Protein AF-0000000070670894 (afdb_homodimer)

Structure (mmCIF, N/CA/C/O backbone):
data_AF-0000000070670894-model_v1
#
loop_
_entity.id
_entity.type
_entity.pdbx_description
1 polymer 'Uncharacterized protein'
#
loop_
_atom_site.group_PDB
_atom_site.id
_atom_site.type_symbol
_atom_site.label_atom_id
_atom_site.label_alt_id
_atom_site.label_comp_id
_atom_site.label_asym_id
_atom_site.label_entity_id
_atom_site.label_seq_id
_atom_site.pdbx_PDB_ins_code
_atom_site.Cartn_x
_atom_site.Cartn_y
_atom_site.Cartn_z
_atom_site.occupancy
_atom_site.B_iso_or_equiv
_atom_site.auth_seq_id
_atom_site.auth_comp_id
_atom_site.auth_asym_id
_atom_site.auth_atom_id
_atom_site.pdbx_PDB_model_num
ATOM 1 N N . MET A 1 1 ? 0.447 76.5 42.5 1 31.28 1 MET A N 1
ATOM 2 C CA . MET A 1 1 ? 1.292 75.375 42.719 1 31.28 1 MET A CA 1
ATOM 3 C C . MET A 1 1 ? 0.595 74.062 42.25 1 31.28 1 MET A C 1
ATOM 5 O O . MET A 1 1 ? 1.218 73 42.156 1 31.28 1 MET A O 1
ATOM 9 N N . ASN A 1 2 ? -0.731 74.125 42.281 1 39.12 2 ASN A N 1
ATOM 10 C CA . ASN A 1 2 ? -1.489 72.938 42.219 1 39.12 2 ASN A CA 1
ATOM 11 C C . ASN A 1 2 ? -1.708 72.438 40.781 1 39.12 2 ASN A C 1
ATOM 13 O O . ASN A 1 2 ? -2.482 71.562 40.5 1 39.12 2 ASN A O 1
ATOM 17 N N . SER A 1 3 ? -1.542 73.375 39.844 1 48.88 3 SER A N 1
ATOM 18 C CA . SER A 1 3 ? -1.98 73.062 38.469 1 48.88 3 SER A CA 1
ATOM 19 C C . SER A 1 3 ? -1.042 72.062 37.812 1 48.88 3 SER A C 1
ATOM 21 O O . SER A 1 3 ? -1.316 71.562 36.719 1 48.88 3 SER A O 1
ATOM 23 N N . GLN A 1 4 ? 0.179 72 38.312 1 47.62 4 GLN A N 1
ATOM 24 C CA . GLN A 1 4 ? 1.148 71.188 37.625 1 47.62 4 GLN A CA 1
ATOM 25 C C . GLN A 1 4 ? 0.859 69.688 37.875 1 47.62 4 GLN A C 1
ATOM 27 O O . GLN A 1 4 ? 1.334 68.812 37.125 1 47.62 4 GLN A O 1
ATOM 32 N N . SER A 1 5 ? 0.042 69.5 38.906 1 52.66 5 SER A N 1
ATOM 33 C CA . SER A 1 5 ? -0.13 68.062 39.344 1 52.66 5 SER A CA 1
ATOM 34 C C . SER A 1 5 ? -1.07 67.375 38.375 1 52.66 5 SER A C 1
ATOM 36 O O . SER A 1 5 ? -0.946 66.125 38.219 1 52.66 5 SER A O 1
ATOM 38 N N . THR A 1 6 ? -1.885 68.062 37.656 1 55.56 6 THR A N 1
ATOM 39 C CA . THR A 1 6 ? -2.898 67.375 36.875 1 55.56 6 THR A CA 1
ATOM 40 C C . THR A 1 6 ? -2.324 66.938 35.531 1 55.56 6 THR A C 1
ATOM 42 O O . THR A 1 6 ? -2.734 65.938 35 1 55.56 6 THR A O 1
ATOM 45 N N . GLU A 1 7 ? -1.392 67.625 35.031 1 51.19 7 GLU A N 1
ATOM 46 C CA . GLU A 1 7 ? -0.846 67.312 33.719 1 51.19 7 GLU A CA 1
ATOM 47 C C . GLU A 1 7 ? 0.067 66.125 33.781 1 51.19 7 GLU A C 1
ATOM 49 O O . GLU A 1 7 ? 0.091 65.312 32.844 1 51.19 7 GLU A O 1
ATOM 54 N N . THR A 1 8 ? 0.699 66 34.938 1 52.16 8 THR A N 1
ATOM 55 C CA . THR A 1 8 ? 1.61 64.875 35.125 1 52.16 8 THR A CA 1
ATOM 56 C C . THR A 1 8 ? 0.834 63.562 35.281 1 52.16 8 THR A C 1
ATOM 58 O O . THR A 1 8 ? 1.275 62.5 34.812 1 52.16 8 THR A O 1
ATOM 61 N N . HIS A 1 9 ? -0.385 63.656 35.75 1 54.88 9 HIS A N 1
ATOM 62 C CA . HIS A 1 9 ? -1.184 62.469 35.969 1 54.88 9 HIS A CA 1
ATOM 63 C C . HIS A 1 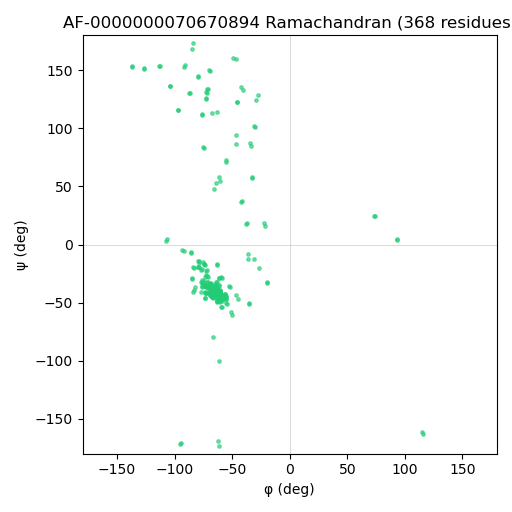9 ? -1.719 61.906 34.656 1 54.88 9 HIS A C 1
ATOM 65 O O . HIS A 1 9 ? -1.789 60.688 34.469 1 54.88 9 HIS A O 1
ATOM 71 N N . THR A 1 10 ? -2.016 62.781 33.688 1 55 10 THR A N 1
ATOM 72 C CA . THR A 1 10 ? -2.562 62.344 32.406 1 55 10 THR A CA 1
ATOM 73 C C . THR A 1 10 ? -1.491 61.656 31.578 1 55 10 THR A C 1
ATOM 75 O O . THR A 1 10 ? -1.772 60.688 30.891 1 55 10 THR A O 1
ATOM 78 N N . GLU A 1 11 ? -0.248 62.156 31.688 1 54.56 11 GLU A N 1
ATOM 79 C CA . GLU A 1 11 ? 0.856 61.594 30.922 1 54.56 11 GLU A CA 1
ATOM 80 C C . GLU A 1 11 ? 1.229 60.219 31.438 1 54.56 11 GLU A C 1
ATOM 82 O O . GLU A 1 11 ? 1.529 59.312 30.641 1 54.56 11 GLU A O 1
ATOM 87 N N . VAL A 1 12 ? 1.104 60.094 32.781 1 57.03 12 VAL A N 1
ATOM 88 C CA . VAL A 1 12 ? 1.402 58.812 33.406 1 57.03 12 VAL A CA 1
ATOM 89 C C . VAL A 1 12 ? 0.323 57.781 33.031 1 57.03 12 VAL A C 1
ATOM 91 O O . VAL A 1 12 ? 0.623 56.625 32.781 1 57.03 12 VAL A O 1
ATOM 94 N N . GLY A 1 13 ? -0.916 58.25 32.906 1 53.28 13 GLY A N 1
ATOM 95 C CA . GLY A 1 13 ? -2.01 57.375 32.5 1 53.28 13 GLY A CA 1
ATOM 96 C C . GLY A 1 13 ? -1.892 56.906 31.062 1 53.28 13 GLY A C 1
ATOM 97 O O . GLY A 1 13 ? -2.131 55.719 30.766 1 53.28 13 GLY A O 1
ATOM 98 N N . GLU A 1 14 ? -1.567 57.781 30.188 1 56.94 14 GLU A N 1
ATOM 99 C CA . GLU A 1 14 ? -1.415 57.469 28.766 1 56.94 14 GLU A CA 1
ATOM 100 C C . GLU A 1 14 ? -0.236 56.531 28.516 1 56.94 14 GLU A C 1
ATOM 102 O O . GLU A 1 14 ? -0.318 55.625 27.688 1 56.94 14 GLU A O 1
ATOM 107 N N . PHE A 1 15 ? 0.91 56.906 29.297 1 51.5 15 PHE A N 1
ATOM 108 C CA . PHE A 1 15 ? 2.094 56.062 29.234 1 51.5 15 PHE A CA 1
ATOM 109 C C . PHE A 1 15 ? 1.783 54.656 29.734 1 51.5 15 PHE A C 1
ATOM 111 O O . PHE A 1 15 ? 2.225 53.688 29.156 1 51.5 15 PHE A O 1
ATOM 118 N N . THR A 1 16 ? 1.041 54.5 30.812 1 57.66 16 THR A N 1
ATOM 119 C CA . THR A 1 16 ? 0.665 53.188 31.375 1 57.66 16 THR A CA 1
ATOM 120 C C . THR A 1 16 ? -0.226 52.438 30.406 1 57.66 16 THR A C 1
ATOM 122 O O . THR A 1 16 ? -0.085 51.219 30.25 1 57.66 16 THR A O 1
ATOM 125 N N . SER A 1 17 ? -1.065 53.125 29.656 1 59.53 17 SER A N 1
ATOM 126 C CA . SER A 1 17 ? -1.941 52.531 28.672 1 59.53 17 SER A CA 1
ATOM 127 C C . SER A 1 17 ? -1.149 52.031 27.453 1 59.53 17 SER A C 1
ATOM 129 O O . SER A 1 17 ? -1.443 50.969 26.906 1 59.53 17 SER A O 1
ATOM 131 N N . CYS A 1 18 ? -0.048 52.875 27.094 1 56.16 18 CYS A N 1
ATOM 132 C CA . CYS A 1 18 ? 0.789 52.5 25.953 1 56.16 18 CYS A CA 1
ATOM 133 C C . CYS A 1 18 ? 1.607 51.25 26.266 1 56.16 18 CYS A C 1
ATOM 135 O O . CYS A 1 18 ? 1.757 50.375 25.422 1 56.16 18 CYS A O 1
ATOM 137 N N . ILE A 1 19 ? 2.117 51.062 27.516 1 57.31 19 ILE A N 1
ATOM 138 C CA . ILE A 1 19 ? 2.893 49.906 27.953 1 57.31 19 ILE A CA 1
ATOM 139 C C . ILE A 1 19 ? 2 48.688 27.984 1 57.31 19 ILE A C 1
ATOM 141 O O . ILE A 1 19 ? 2.416 47.594 27.562 1 57.31 19 ILE A O 1
ATOM 145 N N . HIS A 1 20 ? 0.747 48.875 28.406 1 60.56 20 HIS A N 1
ATOM 146 C CA . HIS A 1 20 ? -0.198 47.781 28.5 1 60.56 20 HIS A CA 1
ATOM 147 C C . HIS A 1 20 ? -0.59 47.281 27.109 1 60.56 20 HIS A C 1
ATOM 149 O O . HIS A 1 20 ? -0.734 46.062 26.906 1 60.56 20 HIS A O 1
ATOM 155 N N . GLU A 1 21 ? -0.655 48.25 26.109 1 59.66 21 GLU A N 1
ATOM 156 C CA . GLU A 1 21 ? -1.01 47.875 24.75 1 59.66 21 GLU A CA 1
ATOM 157 C C . GLU A 1 21 ? 0.133 47.125 24.062 1 59.66 21 GLU A C 1
ATOM 159 O O . GLU A 1 21 ? -0.097 46.156 23.344 1 59.66 21 GLU A O 1
ATOM 164 N N . SER A 1 22 ? 1.379 47.688 24.328 1 60.62 22 SER A N 1
ATOM 165 C CA . SER A 1 22 ? 2.555 47.031 23.781 1 60.62 22 SER A CA 1
ATOM 166 C C . SER A 1 22 ? 2.693 45.625 24.328 1 60.62 22 SER A C 1
ATOM 168 O O . SER A 1 22 ? 3.004 44.688 23.578 1 60.62 22 SER A O 1
ATOM 170 N N . ASP A 1 23 ? 2.398 45.5 25.625 1 61.56 23 ASP A N 1
ATOM 171 C CA . ASP A 1 23 ? 2.51 44.188 26.266 1 61.56 23 ASP A CA 1
ATOM 172 C C . ASP A 1 23 ? 1.483 43.188 25.703 1 61.56 23 ASP A C 1
ATOM 174 O O . ASP A 1 23 ? 1.79 42.031 25.5 1 61.56 23 ASP A O 1
ATOM 178 N N . LYS A 1 24 ? 0.3 43.688 25.406 1 63.19 24 LYS A N 1
ATOM 179 C CA . LYS A 1 24 ? -0.757 42.875 24.828 1 63.19 24 LYS A CA 1
ATOM 180 C C . LYS A 1 24 ? -0.398 42.438 23.406 1 63.19 24 LYS A C 1
ATOM 182 O O . LYS A 1 24 ? -0.618 41.281 23.031 1 63.19 24 LYS A O 1
ATOM 187 N N . ASP A 1 25 ? 0.28 43.375 22.656 1 64.06 25 ASP A N 1
ATOM 188 C CA . ASP A 1 25 ? 0.687 43.094 21.281 1 64.06 25 ASP A CA 1
ATOM 189 C C . ASP A 1 25 ? 1.799 42.062 21.234 1 64.06 25 ASP A C 1
ATOM 191 O O . ASP A 1 25 ? 1.784 41.156 20.391 1 64.06 25 ASP A O 1
ATOM 195 N N . THR A 1 26 ? 2.709 42.312 22.203 1 62.66 26 THR A N 1
ATOM 196 C CA . THR A 1 26 ? 3.814 41.344 22.266 1 62.66 26 THR A CA 1
ATOM 197 C C . THR A 1 26 ? 3.311 39.969 22.656 1 62.66 26 THR A C 1
ATOM 199 O O . THR A 1 26 ? 3.789 38.969 22.125 1 62.66 26 THR A O 1
ATOM 202 N N . LYS A 1 27 ? 2.379 39.906 23.516 1 65.94 27 LYS A N 1
ATOM 203 C CA . LYS A 1 27 ? 1.825 38.625 23.953 1 65.94 27 LYS A CA 1
ATOM 204 C C . LYS A 1 27 ? 1.1 37.938 22.812 1 65.94 27 LYS A C 1
ATOM 206 O O . LYS A 1 27 ? 1.257 36.719 22.625 1 65.94 27 LYS A O 1
ATOM 211 N N . LYS A 1 28 ? 0.461 38.688 22.047 1 64.44 28 LYS A N 1
ATOM 212 C CA . LYS A 1 28 ? -0.292 38.125 20.922 1 64.44 28 LYS A CA 1
ATOM 213 C C . LYS A 1 28 ? 0.644 37.625 19.828 1 64.44 28 LYS A C 1
ATOM 215 O O . LYS A 1 28 ? 0.412 36.531 19.25 1 64.44 28 LYS A O 1
ATOM 220 N N . GLU A 1 29 ? 1.739 38.406 19.656 1 64.25 29 GLU A N 1
ATOM 221 C CA . GLU A 1 29 ? 2.729 38 18.656 1 64.25 29 GLU A CA 1
ATOM 222 C C . GLU A 1 29 ? 3.436 36.719 19.078 1 64.25 29 GLU A C 1
ATOM 224 O O . GLU A 1 29 ? 3.703 35.844 18.25 1 64.25 29 GLU A O 1
ATOM 229 N N . SER A 1 30 ? 3.703 36.656 20.359 1 64.19 30 SER A N 1
ATOM 230 C CA . SER A 1 30 ? 4.336 35.438 20.891 1 64.19 30 SER A CA 1
ATOM 231 C C . SER A 1 30 ? 3.426 34.219 20.734 1 64.19 30 SER A C 1
ATOM 233 O O . SER A 1 30 ? 3.889 33.125 20.422 1 64.19 30 SER A O 1
ATOM 235 N N . GLU A 1 31 ? 2.154 34.406 20.922 1 65.88 31 GLU A N 1
ATOM 236 C CA . GLU A 1 31 ? 1.184 33.312 20.781 1 65.88 31 GLU A CA 1
ATOM 237 C C . GLU A 1 31 ? 1.107 32.844 19.328 1 65.88 31 GLU A C 1
ATOM 239 O O . GLU A 1 31 ? 1.024 31.656 19.062 1 65.88 31 GLU A O 1
ATOM 244 N N . LEU A 1 32 ? 1.171 33.844 18.438 1 66.25 32 LEU A N 1
ATOM 245 C CA . LEU A 1 32 ? 1.16 33.531 17.016 1 66.25 32 LEU A CA 1
ATOM 246 C C . LEU A 1 32 ? 2.383 32.719 16.625 1 66.25 32 LEU A C 1
ATOM 248 O O . LEU A 1 32 ? 2.264 31.703 15.93 1 66.25 32 LEU A O 1
ATOM 252 N N . LEU A 1 33 ? 3.498 33.125 17.031 1 67.38 33 LEU A N 1
ATOM 253 C CA . LEU A 1 33 ? 4.742 32.406 16.734 1 67.38 33 LEU A CA 1
ATOM 254 C C . LEU A 1 33 ? 4.727 31.016 17.312 1 67.38 33 LEU A C 1
ATOM 256 O O . LEU A 1 33 ? 5.203 30.062 16.672 1 67.38 33 LEU A O 1
ATOM 260 N N . TRP A 1 34 ? 4.105 30.953 18.469 1 67.88 34 TRP A N 1
ATOM 261 C CA . TRP A 1 34 ? 4.039 29.641 19.109 1 67.88 34 TRP A CA 1
ATOM 262 C C . TRP A 1 34 ? 3.125 28.703 18.328 1 67.88 34 TRP A C 1
ATOM 264 O O . TRP A 1 34 ? 3.451 27.516 18.141 1 67.88 34 TRP A O 1
ATOM 274 N N . ARG A 1 35 ? 2.037 29.156 17.859 1 68.81 35 ARG A N 1
ATOM 275 C CA . ARG A 1 35 ? 1.126 28.344 17.062 1 68.81 35 ARG A CA 1
ATOM 276 C C . ARG A 1 35 ? 1.778 27.906 15.758 1 68.81 35 ARG A C 1
ATOM 278 O O . ARG A 1 35 ? 1.615 26.75 15.328 1 68.81 35 ARG A O 1
ATOM 285 N N . ARG A 1 36 ? 2.488 28.797 15.258 1 70.31 36 ARG A N 1
ATOM 286 C CA . ARG A 1 36 ? 3.213 28.484 14.031 1 70.31 36 ARG A CA 1
ATOM 287 C C . ARG A 1 36 ? 4.23 27.359 14.266 1 70.31 36 ARG A C 1
ATOM 289 O O . ARG A 1 36 ? 4.352 26.453 13.445 1 70.31 36 ARG A O 1
ATOM 296 N N . VAL A 1 37 ? 4.871 27.406 15.266 1 70.12 37 VAL A N 1
ATOM 297 C CA . VAL A 1 37 ? 5.895 26.406 15.594 1 70.12 37 VAL A CA 1
ATOM 298 C C . VAL A 1 37 ? 5.246 25.047 15.773 1 70.12 37 VAL A C 1
ATOM 300 O O . VAL A 1 37 ? 5.738 24.047 15.25 1 70.12 37 VAL A O 1
ATOM 303 N N . LYS A 1 38 ? 4.094 25.094 16.359 1 73.56 38 LYS A N 1
ATOM 304 C CA . LYS A 1 38 ? 3.447 23.828 16.672 1 73.56 38 LYS A CA 1
ATOM 305 C C . LYS A 1 38 ? 2.891 23.156 15.422 1 73.56 38 LYS A C 1
ATOM 307 O O . LYS A 1 38 ? 3.061 21.953 15.227 1 73.56 38 LYS A O 1
ATOM 312 N N . THR A 1 39 ? 2.268 23.938 14.703 1 77.44 39 THR A N 1
ATOM 313 C CA . THR A 1 39 ? 1.663 23.375 13.5 1 77.44 39 THR A CA 1
ATOM 314 C C . THR A 1 39 ? 2.736 22.953 12.5 1 77.44 39 THR A C 1
ATOM 316 O O . THR A 1 39 ? 2.602 21.922 11.836 1 77.44 39 THR A O 1
ATOM 319 N N . THR A 1 40 ? 3.799 23.766 12.406 1 79.69 40 THR A N 1
ATOM 320 C CA . THR A 1 40 ? 4.926 23.375 11.562 1 79.69 40 THR A CA 1
ATOM 321 C C . THR A 1 40 ? 5.539 22.062 12.055 1 79.69 40 THR A C 1
ATOM 323 O O . THR A 1 40 ? 5.898 21.203 11.258 1 79.69 40 THR A O 1
ATOM 326 N N . THR A 1 41 ? 5.598 21.984 13.289 1 81.81 41 THR A N 1
ATOM 327 C CA . THR A 1 41 ? 6.164 20.766 13.859 1 81.81 41 THR A CA 1
ATOM 328 C C . THR A 1 41 ? 5.301 19.562 13.523 1 81.81 41 THR A C 1
ATOM 330 O O . THR A 1 41 ? 5.824 18.484 13.195 1 81.81 41 THR A O 1
ATOM 333 N N . LEU A 1 42 ? 3.936 19.719 13.594 1 86.56 42 LEU A N 1
ATOM 334 C CA . LEU A 1 42 ? 3.018 18.625 13.289 1 86.56 42 LEU A CA 1
ATOM 335 C C . LEU A 1 42 ? 3.139 18.219 11.828 1 86.56 42 LEU A C 1
ATOM 337 O O . LEU A 1 42 ? 3.246 17.016 11.523 1 86.56 42 LEU A O 1
ATOM 341 N N . LEU A 1 43 ? 3.205 19.156 10.938 1 89.5 43 LEU A N 1
ATOM 342 C CA . LEU A 1 43 ? 3.293 18.844 9.516 1 89.5 43 LEU A CA 1
ATOM 343 C C . LEU A 1 43 ? 4.68 18.328 9.156 1 89.5 43 LEU A C 1
ATOM 345 O O . LEU A 1 43 ? 4.816 17.469 8.281 1 89.5 43 LEU A O 1
ATOM 349 N N . THR A 1 44 ? 5.715 18.844 9.797 1 87.81 44 THR A N 1
ATOM 350 C CA . THR A 1 44 ? 7.062 18.297 9.625 1 87.81 44 THR A CA 1
ATOM 351 C C . THR A 1 44 ? 7.129 16.844 10.078 1 87.81 44 THR A C 1
ATOM 353 O O . THR A 1 44 ? 7.754 16.016 9.43 1 87.81 44 THR A O 1
ATOM 356 N N . TYR A 1 45 ? 6.52 16.594 11.125 1 88.31 45 TYR A N 1
ATOM 357 C CA . TYR A 1 45 ? 6.426 15.227 11.617 1 88.31 45 TYR A CA 1
ATOM 358 C C . TYR A 1 45 ? 5.746 14.328 10.594 1 88.31 45 TYR A C 1
ATOM 360 O O . TYR A 1 45 ? 6.258 13.258 10.258 1 88.31 45 TYR A O 1
ATOM 368 N N . LEU A 1 46 ? 4.586 14.703 10.164 1 93.75 46 LEU A N 1
ATOM 369 C CA . LEU A 1 46 ? 3.844 13.906 9.195 1 93.75 46 LEU A CA 1
ATOM 370 C C . LEU A 1 46 ? 4.676 13.672 7.938 1 93.75 46 LEU A C 1
ATOM 372 O O . LEU A 1 46 ? 4.691 12.562 7.395 1 93.75 46 LEU A O 1
ATOM 376 N N . GLU A 1 47 ? 5.32 14.695 7.531 1 91.31 47 GLU A N 1
ATOM 377 C CA . GLU A 1 47 ? 6.18 14.555 6.359 1 91.31 47 GLU A CA 1
ATOM 378 C C . GLU A 1 47 ? 7.285 13.539 6.605 1 91.31 47 GLU A C 1
ATOM 380 O O . GLU A 1 47 ? 7.559 12.688 5.75 1 91.31 47 GLU A O 1
ATOM 385 N N . SER A 1 48 ? 7.941 13.617 7.676 1 88.25 48 SER A N 1
ATOM 386 C CA . SER A 1 48 ? 9.008 12.68 8.023 1 88.25 48 SER A CA 1
ATOM 387 C C . SER A 1 48 ? 8.484 11.25 8.086 1 88.25 48 SER A C 1
ATOM 389 O O . SER A 1 48 ? 9.109 10.336 7.547 1 88.25 48 SER A O 1
ATOM 391 N N . LYS A 1 49 ? 7.367 11.148 8.766 1 90 49 LYS A N 1
ATOM 392 C CA . LYS A 1 49 ? 6.754 9.828 8.859 1 90 49 LYS A CA 1
ATOM 393 C C . LYS A 1 49 ? 6.434 9.273 7.473 1 90 49 LYS A C 1
ATOM 395 O O . LYS A 1 49 ? 6.676 8.102 7.195 1 90 49 LYS A O 1
ATOM 400 N N . ALA A 1 50 ? 5.902 10.094 6.676 1 92.56 50 ALA A N 1
ATOM 401 C CA . ALA A 1 50 ? 5.57 9.703 5.309 1 92.56 50 ALA A CA 1
ATOM 402 C C . ALA A 1 50 ? 6.816 9.266 4.547 1 92.56 50 ALA A C 1
ATOM 404 O O . ALA A 1 50 ? 6.82 8.227 3.893 1 92.56 50 ALA A O 1
ATOM 405 N N . ARG A 1 51 ? 7.863 9.992 4.625 1 88.19 51 ARG A N 1
ATOM 406 C CA . ARG A 1 51 ? 9.102 9.672 3.926 1 88.19 51 ARG A CA 1
ATOM 407 C C . ARG A 1 51 ? 9.656 8.32 4.375 1 88.19 51 ARG A C 1
ATOM 409 O O . ARG A 1 51 ? 10.109 7.527 3.553 1 88.19 51 ARG A O 1
ATOM 416 N N . ILE A 1 52 ? 9.609 8.023 5.625 1 89.69 52 ILE A N 1
ATOM 417 C CA . ILE A 1 52 ? 10.086 6.77 6.188 1 89.69 52 ILE A CA 1
ATOM 418 C C . ILE A 1 52 ? 9.258 5.609 5.637 1 89.69 52 ILE A C 1
ATOM 420 O O . ILE A 1 52 ? 9.797 4.535 5.359 1 89.69 52 ILE A O 1
ATOM 424 N N . MET A 1 53 ? 8.008 5.871 5.375 1 89.81 53 MET A N 1
ATOM 425 C CA . MET A 1 53 ? 7.09 4.809 4.988 1 89.81 53 MET A CA 1
ATOM 426 C C . MET A 1 53 ? 7.328 4.383 3.541 1 89.81 53 MET A C 1
ATOM 428 O O . MET A 1 53 ? 6.855 3.326 3.115 1 89.81 53 MET A O 1
ATOM 432 N N . THR A 1 54 ? 8.055 5.215 2.803 1 87 54 THR A N 1
ATOM 433 C CA . THR A 1 54 ? 8.344 4.867 1.416 1 87 54 THR A CA 1
ATOM 434 C C . THR A 1 54 ? 9.492 3.867 1.34 1 87 54 THR A C 1
ATOM 436 O O . THR A 1 54 ? 9.711 3.242 0.3 1 87 54 THR A O 1
ATOM 439 N N . VAL A 1 55 ? 10.242 3.773 2.34 1 85.94 55 VAL A N 1
ATOM 440 C CA . VAL A 1 55 ? 11.383 2.863 2.398 1 85.94 55 VAL A CA 1
ATOM 441 C C . VAL A 1 55 ? 10.984 1.581 3.125 1 85.94 55 VAL A C 1
ATOM 443 O O . VAL A 1 55 ? 10.75 1.595 4.336 1 85.94 55 VAL A O 1
ATOM 446 N N . PRO A 1 56 ? 10.977 0.459 2.494 1 84.75 56 PRO A N 1
ATOM 447 C CA . PRO A 1 56 ? 10.359 -0.76 3.021 1 84.75 56 PRO A CA 1
ATOM 448 C C . PRO A 1 56 ? 10.891 -1.142 4.402 1 84.75 56 PRO A C 1
ATOM 450 O O . PRO A 1 56 ? 10.109 -1.337 5.336 1 84.75 56 PRO A O 1
ATOM 453 N N . HIS A 1 57 ? 12.227 -1.208 4.582 1 85.94 57 HIS A N 1
ATOM 454 C CA . HIS A 1 57 ? 12.766 -1.645 5.867 1 85.94 57 HIS A CA 1
ATOM 455 C C . HIS A 1 57 ? 12.5 -0.605 6.953 1 85.94 57 HIS A C 1
ATOM 457 O O . HIS A 1 57 ? 12.258 -0.958 8.109 1 85.94 57 HIS A O 1
ATOM 463 N N . LEU A 1 58 ? 12.508 0.634 6.602 1 90.5 58 LEU A N 1
ATOM 464 C CA . LEU A 1 58 ? 12.227 1.691 7.566 1 90.5 58 LEU A CA 1
ATOM 465 C C . LEU A 1 58 ? 10.742 1.728 7.918 1 90.5 58 LEU A C 1
ATOM 467 O O . LEU A 1 58 ? 10.375 1.981 9.062 1 90.5 58 LEU A O 1
ATOM 471 N N . ALA A 1 59 ? 9.922 1.555 6.898 1 91 59 ALA A N 1
ATOM 472 C CA . ALA A 1 59 ? 8.477 1.505 7.137 1 91 59 ALA A CA 1
ATOM 473 C C . ALA A 1 59 ? 8.125 0.426 8.156 1 91 59 ALA A C 1
ATOM 475 O O . ALA A 1 59 ? 7.324 0.659 9.062 1 91 59 ALA A O 1
ATOM 476 N N . LEU A 1 60 ? 8.719 -0.793 8.047 1 92.94 60 LEU A N 1
ATOM 477 C CA . LEU A 1 60 ? 8.477 -1.885 8.984 1 92.94 60 LEU A CA 1
ATOM 478 C C . LEU A 1 60 ? 8.828 -1.47 10.406 1 92.94 60 LEU A C 1
ATOM 480 O O . LEU A 1 60 ? 8.031 -1.659 11.328 1 92.94 60 LEU A O 1
ATOM 484 N N . THR A 1 61 ? 10.008 -0.851 10.5 1 91.69 61 THR A N 1
ATOM 485 C CA . THR A 1 61 ? 10.469 -0.415 11.812 1 91.69 61 THR A CA 1
ATOM 486 C C . THR A 1 61 ? 9.539 0.654 12.383 1 91.69 61 THR A C 1
ATOM 488 O O . THR A 1 61 ? 9.141 0.582 13.555 1 91.69 61 THR A O 1
ATOM 491 N N . SER A 1 62 ? 9.195 1.544 11.602 1 89.75 62 SER A N 1
ATOM 492 C CA . SER A 1 62 ? 8.344 2.654 12.023 1 89.75 62 SER A CA 1
ATOM 493 C C . SER A 1 62 ? 6.965 2.166 12.445 1 89.75 62 SER A C 1
ATOM 495 O O . SER A 1 62 ? 6.363 2.711 13.367 1 89.75 62 SER A O 1
ATOM 497 N N . CYS A 1 63 ? 6.438 1.21 11.789 1 92.5 63 CYS A N 1
ATOM 498 C CA . CYS A 1 63 ? 5.109 0.679 12.062 1 92.5 63 CYS A CA 1
ATOM 499 C C . CYS A 1 63 ? 5.16 -0.383 13.156 1 92.5 63 CYS A C 1
ATOM 501 O O . CYS A 1 63 ? 4.125 -0.916 13.562 1 92.5 63 CYS A O 1
ATOM 503 N N . GLY A 1 64 ? 6.398 -0.796 13.609 1 93.94 64 GLY A N 1
ATOM 504 C CA . GLY A 1 64 ? 6.562 -1.823 14.625 1 93.94 64 GLY A CA 1
ATOM 505 C C . GLY A 1 64 ? 6.281 -3.223 14.109 1 93.94 64 GLY A C 1
ATOM 506 O O . GLY A 1 64 ? 5.797 -4.078 14.859 1 93.94 64 GLY A O 1
ATOM 507 N N . ILE A 1 65 ? 6.41 -3.426 12.891 1 94.06 65 ILE A N 1
ATOM 508 C CA . ILE A 1 65 ? 6.168 -4.723 12.266 1 94.06 65 ILE A CA 1
ATOM 509 C C . ILE A 1 65 ? 7.438 -5.566 12.32 1 94.06 65 ILE A C 1
ATOM 511 O O . ILE A 1 65 ? 8.516 -5.094 11.945 1 94.06 65 ILE A O 1
ATOM 515 N N . LYS A 1 66 ? 7.32 -6.746 12.766 1 92.06 66 LYS A N 1
ATOM 516 C CA . LYS A 1 66 ? 8.461 -7.652 12.867 1 92.06 66 LYS A CA 1
ATOM 517 C C . LYS A 1 66 ? 8.102 -9.055 12.391 1 92.06 66 LYS A C 1
ATOM 519 O O . LYS A 1 66 ? 6.93 -9.438 12.406 1 92.06 66 LYS A O 1
ATOM 524 N N . GLN A 1 67 ? 9.156 -9.719 11.938 1 90.12 67 GLN A N 1
ATOM 525 C CA . GLN A 1 67 ? 8.977 -11.117 11.57 1 90.12 67 GLN A CA 1
ATOM 526 C C . GLN A 1 67 ? 8.805 -11.992 12.812 1 90.12 67 GLN A C 1
ATOM 528 O O . GLN A 1 67 ? 9.5 -11.812 13.812 1 90.12 67 GLN A O 1
ATOM 533 N N . SER A 1 68 ? 7.805 -12.82 12.789 1 86.31 68 SER A N 1
ATOM 534 C CA . SER A 1 68 ? 7.531 -13.711 13.914 1 86.31 68 SER A CA 1
ATOM 535 C C . SER A 1 68 ? 8.219 -15.055 13.734 1 86.31 68 SER A C 1
ATOM 537 O O . SER A 1 68 ? 8.562 -15.438 12.617 1 86.31 68 SER A O 1
ATOM 539 N N . ASP A 1 69 ? 8.484 -15.625 14.844 1 78.31 69 ASP A N 1
ATOM 540 C CA . ASP A 1 69 ? 9.039 -16.984 14.812 1 78.31 69 ASP A CA 1
ATOM 541 C C . ASP A 1 69 ? 8.062 -17.953 14.156 1 78.31 69 ASP A C 1
ATOM 543 O O . ASP A 1 69 ? 8.477 -18.984 13.633 1 78.31 69 ASP A O 1
ATOM 547 N N . VAL A 1 70 ? 6.945 -17.5 14.367 1 74.06 70 VAL A N 1
ATOM 548 C CA . VAL A 1 70 ? 5.926 -18.266 13.672 1 74.06 70 VAL A CA 1
ATOM 549 C C . VAL A 1 70 ? 5.801 -17.781 12.227 1 74.06 70 VAL A C 1
ATOM 551 O O . VAL A 1 70 ? 6.516 -16.875 11.812 1 74.06 70 VAL A O 1
ATOM 554 N N . GLU A 1 71 ? 5.133 -18.281 11.352 1 66.69 71 GLU A N 1
ATOM 555 C CA . GLU A 1 71 ? 5.008 -17.922 9.945 1 66.69 71 GLU A CA 1
ATOM 556 C C . GLU A 1 71 ? 4.312 -16.562 9.781 1 66.69 71 GLU A C 1
ATOM 558 O O . GLU A 1 71 ? 3.236 -16.344 10.352 1 66.69 71 GLU A O 1
ATOM 563 N N . GLY A 1 72 ? 5.266 -15.586 9.234 1 82.06 72 GLY A N 1
ATOM 564 C CA . GLY A 1 72 ? 4.629 -14.352 8.812 1 82.06 72 GLY A CA 1
ATOM 565 C C . GLY A 1 72 ? 5.062 -13.148 9.633 1 82.06 72 GLY A C 1
ATOM 566 O O . GLY A 1 72 ? 6.188 -13.109 10.133 1 82.06 72 GLY A O 1
ATOM 567 N N . PHE A 1 73 ? 4.387 -12.039 9.68 1 92.06 73 PHE A N 1
ATOM 568 C CA . PHE A 1 73 ? 4.691 -10.781 10.352 1 92.06 73 PHE A CA 1
ATOM 569 C C . PHE A 1 73 ? 3.693 -10.508 11.469 1 92.06 73 PHE A C 1
ATOM 571 O O . PHE A 1 73 ? 2.566 -11.008 11.438 1 92.06 73 PHE A O 1
ATOM 578 N N . ILE A 1 74 ? 4.172 -9.742 12.445 1 93.25 74 ILE A N 1
ATOM 579 C CA . ILE A 1 74 ? 3.309 -9.227 13.5 1 93.25 74 ILE A CA 1
ATOM 580 C C . ILE A 1 74 ? 3.467 -7.707 13.594 1 93.25 74 ILE A C 1
ATOM 582 O O . ILE A 1 74 ? 4.527 -7.164 13.273 1 93.25 74 ILE A O 1
ATOM 586 N N . ASP A 1 75 ? 2.346 -7.082 14.055 1 90.12 75 ASP A N 1
ATOM 587 C CA . ASP A 1 75 ? 2.457 -5.633 14.188 1 90.12 75 ASP A CA 1
ATOM 588 C C . ASP A 1 75 ? 2.826 -5.246 15.617 1 90.12 75 ASP A C 1
ATOM 590 O O . ASP A 1 75 ? 3.182 -6.102 16.438 1 90.12 75 ASP A O 1
ATOM 594 N N . ARG A 1 76 ? 2.779 -4 15.852 1 88 76 ARG A N 1
ATOM 595 C CA . ARG A 1 76 ? 3.246 -3.434 17.109 1 88 76 ARG A CA 1
ATOM 596 C C . ARG A 1 76 ? 2.48 -4.02 18.297 1 88 76 ARG A C 1
ATOM 598 O O . ARG A 1 76 ? 3.035 -4.18 19.391 1 88 76 ARG A O 1
ATOM 605 N N . THR A 1 77 ? 1.259 -4.414 18.062 1 87 77 THR A N 1
ATOM 606 C CA . THR A 1 77 ? 0.409 -4.93 19.125 1 87 77 THR A CA 1
ATOM 607 C C . THR A 1 77 ? 0.529 -6.449 19.234 1 87 77 THR A C 1
ATOM 609 O O . THR A 1 77 ? -0.111 -7.07 20.078 1 87 77 THR A O 1
ATOM 612 N N . GLY A 1 78 ? 1.265 -7.055 18.312 1 88.81 78 GLY A N 1
ATOM 613 C CA . GLY A 1 78 ? 1.438 -8.5 18.328 1 88.81 78 GLY A CA 1
ATOM 614 C C . GLY A 1 78 ? 0.423 -9.227 17.469 1 88.81 78 GLY A C 1
ATOM 615 O O . GLY A 1 78 ? 0.352 -10.461 17.5 1 88.81 78 GLY A O 1
ATOM 616 N N . THR A 1 79 ? -0.389 -8.516 16.781 1 89.5 79 THR A N 1
ATOM 617 C CA . THR A 1 79 ? -1.38 -9.117 15.906 1 89.5 79 THR A CA 1
ATOM 618 C C . THR A 1 79 ? -0.714 -9.695 14.656 1 89.5 79 THR A C 1
ATOM 620 O O . THR A 1 79 ? 0.022 -8.992 13.961 1 89.5 79 THR A O 1
ATOM 623 N N . PRO A 1 80 ? -0.961 -10.914 14.406 1 91.75 80 PRO A N 1
ATOM 624 C CA . PRO A 1 80 ? -0.361 -11.531 13.219 1 91.75 80 PRO A CA 1
ATOM 625 C C . PRO A 1 80 ? -0.947 -11 11.914 1 91.75 80 PRO A C 1
ATOM 627 O O . PRO A 1 80 ? -2.107 -10.578 11.883 1 91.75 80 PRO A O 1
ATOM 630 N N . MET A 1 81 ? -0.153 -10.984 10.875 1 90.19 81 MET A N 1
ATOM 631 C CA . MET A 1 81 ? -0.514 -10.453 9.562 1 90.19 81 MET A CA 1
ATOM 632 C C . MET A 1 81 ? -1.817 -11.07 9.062 1 90.19 81 MET A C 1
ATOM 634 O O . MET A 1 81 ? -2.611 -10.398 8.398 1 90.19 81 MET A O 1
ATOM 638 N N . SER A 1 82 ? -2.086 -12.312 9.32 1 88.69 82 SER A N 1
ATOM 639 C CA . SER A 1 82 ? -3.291 -13 8.867 1 88.69 82 SER A CA 1
ATOM 640 C C . SER A 1 82 ? -4.543 -12.367 9.469 1 88.69 82 SER A C 1
ATOM 642 O O . SER A 1 82 ? -5.648 -12.57 8.961 1 88.69 82 SER A O 1
ATOM 644 N N . SER A 1 83 ? -4.383 -11.578 10.523 1 88 83 SER A N 1
ATOM 645 C CA . SER A 1 83 ? -5.527 -10.977 11.203 1 88 83 SER A CA 1
ATOM 646 C C . SER A 1 83 ? -5.613 -9.477 10.914 1 88 83 SER A C 1
ATOM 648 O O . SER A 1 83 ? -6.449 -8.781 11.492 1 88 83 SER A O 1
ATOM 650 N N . TRP A 1 84 ? -4.648 -9.055 10.031 1 88.56 84 TRP A N 1
ATOM 651 C CA . TRP A 1 84 ? -4.672 -7.629 9.719 1 88.56 84 TRP A CA 1
ATOM 652 C C . TRP A 1 84 ? -5.879 -7.277 8.859 1 88.56 84 TRP A C 1
ATOM 654 O O . TRP A 1 84 ? -6.211 -8.008 7.918 1 88.56 84 TRP A O 1
ATOM 664 N N . SER A 1 85 ? -6.535 -6.219 9.234 1 76.44 85 SER A N 1
ATOM 665 C CA . SER A 1 85 ? -7.699 -5.773 8.469 1 76.44 85 SER A CA 1
ATOM 666 C C . SER A 1 85 ? -7.285 -5 7.227 1 76.44 85 SER A C 1
ATOM 668 O O . SER A 1 85 ? -6.285 -4.273 7.242 1 76.44 85 SER A O 1
ATOM 670 N N . LYS A 1 86 ? -8.07 -5.23 6.242 1 70.06 86 LYS A N 1
ATOM 671 C CA . LYS A 1 86 ? -7.867 -4.43 5.039 1 70.06 86 LYS A CA 1
ATOM 672 C C . LYS A 1 86 ? -8.477 -3.039 5.195 1 70.06 86 LYS A C 1
ATOM 674 O O . LYS A 1 86 ? -8.164 -2.127 4.426 1 70.06 86 LYS A O 1
ATOM 679 N N . ASN A 1 87 ? -9.281 -2.971 6.207 1 67.38 87 ASN A N 1
ATOM 680 C CA . ASN A 1 87 ? -9.961 -1.704 6.453 1 67.38 87 ASN A CA 1
ATOM 681 C C . ASN A 1 87 ? -9.344 -0.95 7.625 1 67.38 87 ASN A C 1
ATOM 683 O O . ASN A 1 87 ? -8.789 -1.564 8.547 1 67.38 87 ASN A O 1
ATOM 687 N N . VAL A 1 88 ? -9.156 0.31 7.469 1 63.5 88 VAL A N 1
ATOM 688 C CA . VAL A 1 88 ? -8.672 1.135 8.57 1 63.5 88 VAL A CA 1
ATOM 689 C C . VAL A 1 88 ? -9.805 1.397 9.555 1 63.5 88 VAL A C 1
ATOM 691 O O . VAL A 1 88 ? -10.898 1.812 9.164 1 63.5 88 VAL A O 1
ATOM 694 N N . ASN A 1 89 ? -9.711 0.814 10.805 1 57.91 89 ASN A N 1
ATOM 695 C CA . ASN A 1 89 ? -10.617 1.229 11.867 1 57.91 89 ASN A CA 1
ATOM 696 C C . ASN A 1 89 ? -10.242 2.598 12.43 1 57.91 89 ASN A C 1
ATOM 698 O O . ASN A 1 89 ? -9.188 2.75 13.047 1 57.91 89 ASN A O 1
ATOM 702 N N . PHE A 1 90 ? -10.695 3.572 11.75 1 53.12 90 PHE A N 1
ATOM 703 C CA . PHE A 1 90 ? -10.398 4.91 12.25 1 53.12 90 PHE A CA 1
ATOM 704 C C . PHE A 1 90 ? -10.867 5.066 13.688 1 53.12 90 PHE A C 1
ATOM 706 O O . PHE A 1 90 ? -12.023 4.789 14.008 1 53.12 90 PHE A O 1
ATOM 713 N N . PHE A 1 91 ? -10.156 4.391 14.648 1 44.72 91 PHE A N 1
ATOM 714 C CA . PHE A 1 91 ? -10.5 4.547 16.062 1 44.72 91 PHE A CA 1
ATOM 715 C C . PHE A 1 91 ? -10.789 6.008 16.391 1 44.72 91 PHE A C 1
ATOM 717 O O . PHE A 1 91 ? -10.258 6.914 15.734 1 44.72 91 PHE A O 1
ATOM 724 N N . ASP A 1 92 ? -11.828 6.289 17.125 1 42.53 92 ASP A N 1
ATOM 725 C CA . ASP A 1 92 ? -12.133 7.488 17.906 1 42.53 92 ASP A CA 1
ATOM 726 C C . ASP A 1 92 ? -10.938 7.918 18.75 1 42.53 92 ASP A C 1
ATOM 728 O O . ASP A 1 92 ? -10.336 7.102 19.453 1 42.53 92 ASP A O 1
ATOM 732 N N . PHE A 1 93 ? -10.109 8.781 18.359 1 38.03 93 PHE A N 1
ATOM 733 C CA . PHE A 1 93 ? -9.039 9.453 19.078 1 38.03 93 PHE A CA 1
ATOM 734 C C . PHE A 1 93 ? -9.359 9.531 20.578 1 38.03 93 PHE A C 1
ATOM 736 O O . PHE A 1 93 ? -8.555 10.031 21.359 1 38.03 93 PHE A O 1
ATOM 743 N N . ASP A 1 94 ? -10.539 9.43 21.219 1 37.59 94 ASP A N 1
ATOM 744 C CA . ASP A 1 94 ? -10.398 9.586 22.656 1 37.59 94 ASP A CA 1
ATOM 745 C C . ASP A 1 94 ? -9.25 8.742 23.188 1 37.59 94 ASP A C 1
ATOM 747 O O . ASP A 1 94 ? -8.766 8.969 24.312 1 37.59 94 ASP A O 1
ATOM 751 N N . CYS A 1 95 ? -9.078 7.512 22.781 1 35.41 95 CYS A N 1
ATOM 752 C CA . CYS A 1 95 ? -8.188 6.664 23.562 1 35.41 95 CYS A CA 1
ATOM 753 C C . CYS A 1 95 ? -6.738 6.859 23.156 1 35.41 95 CYS A C 1
ATOM 755 O O . CYS A 1 95 ? -5.84 6.223 23.703 1 35.41 95 CYS A O 1
ATOM 757 N N . ARG A 1 96 ? -6.355 6.988 21.984 1 39.22 96 ARG A N 1
ATOM 758 C CA . ARG A 1 96 ? -4.91 6.992 21.797 1 39.22 96 ARG A CA 1
ATOM 759 C C . ARG A 1 96 ? -4.273 8.211 22.453 1 39.22 96 ARG A C 1
ATOM 761 O O . ARG A 1 96 ? -4.238 9.297 21.875 1 39.22 96 ARG A O 1
ATOM 768 N N . GLU A 1 97 ? -4.465 8.609 23.547 1 35.81 97 GLU A N 1
ATOM 769 C CA . GLU A 1 97 ? -3.693 9.555 24.344 1 35.81 97 GLU A CA 1
ATOM 770 C C . GLU A 1 97 ? -2.197 9.422 24.078 1 35.81 97 GLU A C 1
ATOM 772 O O . GLU A 1 97 ? -1.447 10.391 24.219 1 35.81 97 GLU A O 1
ATOM 777 N N . ALA A 1 98 ? -1.57 8.164 24.156 1 33.5 98 ALA A N 1
ATOM 778 C CA . ALA A 1 98 ? -0.189 8.086 24.625 1 33.5 98 ALA A CA 1
ATOM 779 C C . ALA A 1 98 ? 0.761 8.758 23.625 1 33.5 98 ALA A C 1
ATOM 781 O O . ALA A 1 98 ? 1.63 9.539 24.031 1 33.5 98 ALA A O 1
ATOM 782 N N . GLU A 1 99 ? 1.158 8.008 22.438 1 37.31 99 GLU A N 1
ATOM 783 C CA . GLU A 1 99 ? 2.553 8.062 22.016 1 37.31 99 GLU A CA 1
ATOM 784 C C . GLU A 1 99 ? 2.867 9.375 21.312 1 37.31 99 GLU A C 1
ATOM 786 O O . GLU A 1 99 ? 4.031 9.688 21.047 1 37.31 99 GLU A O 1
ATOM 791 N N . THR A 1 100 ? 2.008 9.883 20.469 1 38.75 100 THR A N 1
ATOM 792 C CA . THR A 1 100 ? 2.697 10.984 19.812 1 38.75 100 THR A CA 1
ATOM 793 C C . THR A 1 100 ? 3.047 12.078 20.812 1 38.75 100 THR A C 1
ATOM 795 O O . THR A 1 100 ? 2.18 12.859 21.219 1 38.75 100 THR A O 1
ATOM 798 N N . SER A 1 101 ? 3.684 11.836 21.891 1 37.41 101 SER A N 1
ATOM 799 C CA . SER A 1 101 ? 4.379 12.867 22.656 1 37.41 101 SER A CA 1
ATOM 800 C C . SER A 1 101 ? 5.047 13.883 21.734 1 37.41 101 SER A C 1
ATOM 802 O O . SER A 1 101 ? 6.238 13.773 21.453 1 37.41 101 SER A O 1
ATOM 804 N N . VAL A 1 102 ? 4.738 14 20.547 1 40.81 102 VAL A N 1
ATOM 805 C CA . VAL A 1 102 ? 5.316 15.234 20.031 1 40.81 102 VAL A CA 1
ATOM 806 C C . VAL A 1 102 ? 5.332 16.297 21.125 1 40.81 102 VAL A C 1
ATOM 808 O O . VAL A 1 102 ? 4.301 16.578 21.75 1 40.81 102 VAL A O 1
ATOM 811 N N . GLY A 1 103 ? 6.375 16.344 21.953 1 37.31 103 GLY A N 1
ATOM 812 C CA . GLY A 1 103 ? 6.707 17.312 22.984 1 37.31 103 GLY A CA 1
ATOM 813 C C . GLY A 1 103 ? 6.035 18.656 22.781 1 37.31 103 GLY A C 1
ATOM 814 O O . GLY A 1 103 ? 6.699 19.641 22.438 1 37.31 103 GLY A O 1
ATOM 815 N N . VAL A 1 104 ? 5.043 18.844 22 1 41 104 VAL A N 1
ATOM 816 C CA . VAL A 1 104 ? 4.418 20.125 22.266 1 41 104 VAL A CA 1
ATOM 817 C C . VAL A 1 104 ? 4.328 20.344 23.781 1 41 104 VAL A C 1
ATOM 819 O O . VAL A 1 104 ? 3.449 19.781 24.438 1 41 104 VAL A O 1
ATOM 822 N N . ASN A 1 105 ? 5.355 19.891 24.594 1 36.03 105 ASN A N 1
ATOM 823 C CA . ASN A 1 105 ? 5.48 20.125 26.031 1 36.03 105 ASN A CA 1
ATOM 824 C C . ASN A 1 105 ? 4.801 21.422 26.453 1 36.03 105 ASN A C 1
ATOM 826 O O . ASN A 1 105 ? 4.805 22.406 25.703 1 36.03 105 ASN A O 1
ATOM 830 N N . SER A 1 106 ? 3.977 21.328 27.422 1 37.78 106 SER A N 1
ATOM 831 C CA . SER A 1 106 ? 3.289 22.188 28.391 1 37.78 106 SER A CA 1
ATOM 832 C C . SER A 1 106 ? 4.176 23.344 28.844 1 37.78 106 SER A C 1
ATOM 834 O O . SER A 1 106 ? 3.879 24.016 29.828 1 37.78 106 SER A O 1
ATOM 836 N N . GLN A 1 107 ? 5.43 23.281 28.547 1 34.28 107 GLN A N 1
ATOM 837 C CA . GLN A 1 107 ? 5.996 24.297 29.438 1 34.28 107 GLN A CA 1
ATOM 838 C C . GLN A 1 107 ? 5.238 25.609 29.312 1 34.28 107 GLN A C 1
ATOM 840 O O . GLN A 1 107 ? 5.441 26.531 30.109 1 34.28 107 GLN A O 1
ATOM 845 N N . HIS A 1 108 ? 5.203 26.156 28.047 1 37.47 108 HIS A N 1
ATOM 846 C CA . HIS A 1 108 ? 4.953 27.594 28.156 1 37.47 108 HIS A CA 1
ATOM 847 C C . HIS A 1 108 ? 3.604 27.875 28.812 1 37.47 108 HIS A C 1
ATOM 849 O O . HIS A 1 108 ? 2.781 26.969 28.953 1 37.47 108 HIS A O 1
ATOM 855 N N . GLY A 1 109 ? 3.209 29.203 28.828 1 37.62 109 GLY A N 1
ATOM 856 C CA . GLY A 1 109 ? 2.125 29.938 29.453 1 37.62 109 GLY A CA 1
ATOM 857 C C . GLY A 1 109 ? 0.773 29.266 29.281 1 37.62 109 GLY A C 1
ATOM 858 O O . GLY A 1 109 ? 0.637 28.328 28.516 1 37.62 109 GLY A O 1
ATOM 859 N N . LEU A 1 110 ? -0.18 29.625 30.141 1 41.19 110 LEU A N 1
ATOM 860 C CA . LEU A 1 110 ? -1.61 29.344 30.188 1 41.19 110 LEU A CA 1
ATOM 861 C C . LEU A 1 110 ? -2.195 29.219 28.797 1 41.19 110 LEU A C 1
ATOM 863 O O . LEU A 1 110 ? -2.33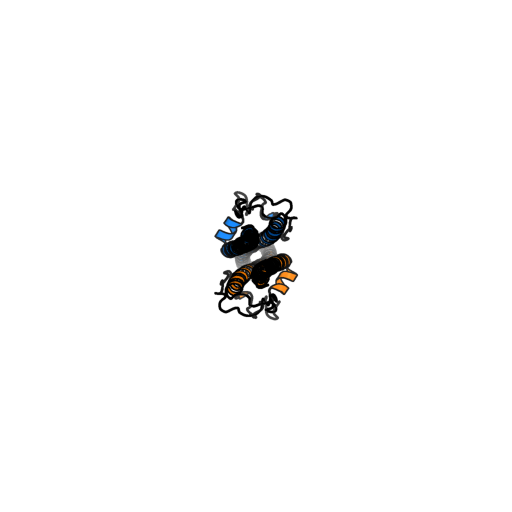6 30.219 28.078 1 41.19 110 LEU A O 1
ATOM 867 N N . LEU A 1 111 ? -1.641 28.312 28.031 1 49.09 111 LEU A N 1
ATOM 868 C CA . LEU A 1 111 ? -2.447 28.047 26.844 1 49.09 111 LEU A CA 1
ATOM 869 C C . LEU A 1 111 ? -3.928 28.266 27.141 1 49.09 111 LEU A C 1
ATOM 871 O O . LEU A 1 111 ? -4.461 27.734 28.109 1 49.09 111 LEU A O 1
ATOM 875 N N . ASP A 1 112 ? -4.324 29.312 26.734 1 60.22 112 ASP A N 1
ATOM 876 C CA . ASP A 1 112 ? -5.762 29.531 26.859 1 60.22 112 ASP A CA 1
ATOM 877 C C . ASP A 1 112 ? -6.547 28.297 26.406 1 60.22 112 ASP A C 1
ATOM 879 O O . ASP A 1 112 ? -6.047 27.484 25.625 1 60.22 112 ASP A O 1
ATOM 883 N N . GLU A 1 113 ? -7.32 27.766 27.203 1 62.94 113 GLU A N 1
ATOM 884 C CA . GLU A 1 113 ? -8.258 26.672 26.984 1 62.94 113 GLU A CA 1
ATOM 885 C C . GLU A 1 113 ? -8.57 26.5 25.5 1 62.94 113 GLU A C 1
ATOM 887 O O . GLU A 1 113 ? -8.672 25.375 25 1 62.94 113 GLU A O 1
ATOM 892 N N . GLN A 1 114 ? -8.578 27.578 24.766 1 65.5 114 GLN A N 1
ATOM 893 C CA . GLN A 1 114 ? -8.93 27.547 23.344 1 65.5 114 GLN A CA 1
ATOM 894 C C . GLN A 1 114 ? -7.785 26.969 22.516 1 65.5 114 GLN A C 1
ATOM 896 O O . GLN A 1 114 ? -8.016 26.234 21.562 1 65.5 114 GLN A O 1
ATOM 901 N N . ASP A 1 115 ? -6.535 27.25 22.984 1 68.69 115 ASP A N 1
ATOM 902 C CA . ASP A 1 115 ? -5.371 26.766 22.25 1 68.69 115 ASP A CA 1
ATOM 903 C C . ASP A 1 115 ? -5.184 25.266 22.438 1 68.69 115 ASP A C 1
ATOM 905 O O . ASP A 1 115 ? -4.812 24.562 21.5 1 68.69 115 ASP A O 1
ATOM 909 N N . ALA A 1 116 ? -5.508 24.828 23.594 1 72.19 116 ALA A N 1
ATOM 910 C CA . ALA A 1 116 ? -5.371 23.406 23.891 1 72.19 116 ALA A CA 1
ATOM 911 C C . ALA A 1 116 ? -6.363 22.594 23.062 1 72.19 116 ALA A C 1
ATOM 913 O O . ALA A 1 116 ? -6.016 21.531 22.531 1 72.19 116 ALA A O 1
ATOM 914 N N . SER A 1 117 ? -7.598 23.047 22.969 1 74.56 117 SER A N 1
ATOM 915 C CA . SER A 1 117 ? -8.617 22.359 22.188 1 74.56 117 SER A CA 1
ATOM 916 C C . SER A 1 117 ? -8.242 22.312 20.703 1 74.56 117 SER A C 1
ATOM 918 O O . SER A 1 117 ? -8.391 21.281 20.062 1 74.56 117 SER A O 1
ATOM 920 N N . TYR A 1 118 ? -7.738 23.406 20.266 1 74.38 118 TYR A N 1
ATOM 921 C CA . TYR A 1 118 ? -7.324 23.5 18.875 1 74.38 118 TYR A CA 1
ATOM 922 C C . TYR A 1 118 ? -6.191 22.516 18.578 1 74.38 118 TYR A C 1
ATOM 924 O O . TYR A 1 118 ? -6.238 21.781 17.578 1 74.38 118 TYR A O 1
ATOM 932 N N . MET A 1 119 ? -5.223 22.484 19.344 1 78.31 119 MET A N 1
ATOM 933 C CA . MET A 1 119 ? -4.082 21.609 19.125 1 78.31 119 MET A CA 1
ATOM 934 C C . MET A 1 119 ? -4.504 20.141 19.219 1 78.31 119 MET A C 1
ATOM 936 O O . MET A 1 119 ? -3.986 19.297 18.484 1 78.31 119 MET A O 1
ATOM 940 N N . GLY A 1 120 ? -5.414 19.828 20.156 1 80.5 120 GLY A N 1
ATOM 941 C CA . GLY A 1 120 ? -5.953 18.484 20.25 1 80.5 120 GLY A CA 1
ATOM 942 C C . GLY A 1 120 ? -6.59 18 18.953 1 80.5 120 GLY A C 1
ATOM 943 O O . GLY A 1 120 ? -6.375 16.859 18.547 1 80.5 120 GLY A O 1
ATOM 944 N N . GLU A 1 121 ? -7.352 18.844 18.344 1 81.62 121 GLU A N 1
ATOM 945 C CA . GLU A 1 121 ? -7.98 18.5 17.078 1 81.62 121 GLU A CA 1
ATOM 946 C C . GLU A 1 121 ? -6.938 18.25 16 1 81.62 121 GLU A C 1
ATOM 948 O O . GLU A 1 121 ? -7.086 17.312 15.195 1 81.62 121 GLU A O 1
ATOM 953 N N . MET A 1 122 ? -5.941 19.078 15.953 1 83.75 122 MET A N 1
ATOM 954 C CA . MET A 1 122 ? -4.887 18.938 14.953 1 83.75 122 MET A CA 1
ATOM 955 C C . MET A 1 122 ? -4.125 17.625 15.156 1 83.75 122 MET A C 1
ATOM 957 O O . MET A 1 122 ? -3.809 16.938 14.188 1 83.75 122 MET A O 1
ATOM 961 N N . LEU A 1 123 ? -3.875 17.328 16.406 1 85 123 LEU A N 1
ATOM 962 C CA . LEU A 1 123 ? -3.174 16.094 16.719 1 85 123 LEU A CA 1
ATOM 963 C C . LEU A 1 123 ? -3.994 14.875 16.297 1 85 123 LEU A C 1
ATOM 965 O O . LEU A 1 123 ? -3.439 13.883 15.82 1 85 123 LEU A O 1
ATOM 969 N N . ASN A 1 124 ? -5.238 15.047 16.484 1 87.06 124 ASN A N 1
ATOM 970 C CA . ASN A 1 124 ? -6.129 13.977 16.047 1 87.06 124 ASN A CA 1
ATOM 971 C C . ASN A 1 124 ? -6.059 13.773 14.539 1 87.06 124 ASN A C 1
ATOM 973 O O . ASN A 1 124 ? -6.062 12.633 14.055 1 87.06 124 ASN A O 1
ATOM 977 N N . ARG A 1 125 ? -5.969 14.75 13.805 1 87.31 125 ARG A N 1
ATOM 978 C CA . ARG A 1 125 ? -5.863 14.672 12.352 1 87.31 125 ARG A CA 1
ATOM 979 C C . ARG A 1 125 ? -4.543 14.031 11.93 1 87.31 125 ARG A C 1
ATOM 981 O O . ARG A 1 125 ? -4.516 13.18 11.047 1 87.31 125 ARG A O 1
ATOM 988 N N . VAL A 1 126 ? -3.545 14.469 12.625 1 90.44 126 VAL A N 1
ATOM 989 C CA . VAL A 1 126 ? -2.217 13.93 12.352 1 90.44 126 VAL A CA 1
ATOM 990 C C . VAL A 1 126 ? -2.207 12.422 12.625 1 90.44 126 VAL A C 1
ATOM 992 O O . VAL A 1 126 ? -1.672 11.648 11.828 1 90.44 126 VAL A O 1
ATOM 995 N N . GLN A 1 127 ? -2.838 12.062 13.648 1 89.75 127 GLN A N 1
ATOM 996 C CA . GLN A 1 127 ? -2.887 10.648 14.008 1 89.75 127 GLN A CA 1
ATOM 997 C C . GLN A 1 127 ? -3.67 9.844 12.969 1 89.75 127 GLN A C 1
ATOM 999 O O . GLN A 1 127 ? -3.266 8.742 12.602 1 89.75 127 GLN A O 1
ATOM 1004 N N . THR A 1 128 ? -4.797 10.359 12.586 1 89.5 128 THR A N 1
ATOM 1005 C CA . THR A 1 128 ? -5.598 9.68 11.578 1 89.5 128 THR A CA 1
ATOM 1006 C C . THR A 1 128 ? -4.777 9.438 10.312 1 89.5 128 THR A C 1
ATOM 1008 O O . THR A 1 128 ? -4.781 8.328 9.766 1 89.5 128 THR A O 1
ATOM 1011 N N . VAL A 1 129 ? -4.062 10.461 9.844 1 92.25 129 VAL A N 1
ATOM 1012 C CA . VAL A 1 129 ? -3.248 10.336 8.633 1 92.25 129 VAL A CA 1
ATOM 1013 C C . VAL A 1 129 ? -2.16 9.289 8.852 1 92.25 129 VAL A C 1
ATOM 1015 O O . VAL A 1 129 ? -1.902 8.461 7.977 1 92.25 129 VAL A O 1
ATOM 1018 N N . THR A 1 130 ? -1.561 9.273 9.992 1 91.62 130 THR A N 1
ATOM 1019 C CA . THR A 1 130 ? -0.521 8.305 10.32 1 91.62 130 THR A CA 1
ATOM 1020 C C . THR A 1 130 ? -1.085 6.891 10.32 1 91.62 130 THR A C 1
ATOM 1022 O O . THR A 1 130 ? -0.467 5.969 9.781 1 91.62 130 THR A O 1
ATOM 1025 N N . ASP A 1 131 ? -2.24 6.73 10.875 1 89.25 131 ASP A N 1
ATOM 1026 C CA . ASP A 1 131 ? -2.877 5.418 10.922 1 89.25 131 ASP A CA 1
ATOM 1027 C C . ASP A 1 131 ? -3.148 4.887 9.516 1 89.25 131 ASP A C 1
ATOM 1029 O O . ASP A 1 131 ? -2.967 3.699 9.25 1 89.25 131 ASP A O 1
ATOM 1033 N N . VAL A 1 132 ? -3.605 5.75 8.688 1 90.38 132 VAL A N 1
ATOM 1034 C CA . VAL A 1 132 ? -3.928 5.336 7.324 1 90.38 132 VAL A CA 1
ATOM 1035 C C . VAL A 1 132 ? -2.652 4.914 6.598 1 90.38 132 VAL A C 1
ATOM 1037 O O . VAL A 1 132 ? -2.631 3.887 5.914 1 90.38 132 VAL A O 1
ATOM 1040 N N . MET A 1 133 ? -1.594 5.707 6.75 1 92.62 133 MET A N 1
ATOM 1041 C CA . MET A 1 133 ? -0.327 5.336 6.125 1 92.62 133 MET A CA 1
ATOM 1042 C C . MET A 1 133 ? 0.159 3.984 6.637 1 92.62 133 MET A C 1
ATOM 1044 O O . MET A 1 133 ? 0.625 3.15 5.859 1 92.62 133 MET A O 1
ATOM 1048 N N . GLU A 1 134 ? 0.081 3.742 7.906 1 90.38 134 GLU A N 1
ATOM 1049 C CA . GLU A 1 134 ? 0.475 2.455 8.469 1 90.38 134 GLU A CA 1
ATOM 1050 C C . GLU A 1 134 ? -0.383 1.323 7.91 1 90.38 134 GLU A C 1
ATOM 1052 O O . GLU A 1 134 ? 0.128 0.247 7.594 1 90.38 134 GLU A O 1
ATOM 1057 N N . CYS A 1 135 ? -1.667 1.551 7.797 1 89.88 135 CYS A N 1
ATOM 1058 C CA . CYS A 1 135 ? -2.572 0.564 7.215 1 89.88 135 CYS A CA 1
ATOM 1059 C C . CYS A 1 135 ? -2.176 0.237 5.781 1 89.88 135 CYS A C 1
ATOM 1061 O O . CYS A 1 135 ? -2.156 -0.931 5.391 1 89.88 135 CYS A O 1
ATOM 1063 N N . LEU A 1 136 ? -1.866 1.212 5.047 1 91.38 136 LEU A N 1
ATOM 1064 C CA . LEU A 1 136 ? -1.469 1 3.66 1 91.38 136 LEU A CA 1
ATOM 1065 C C . LEU A 1 136 ? -0.169 0.205 3.582 1 91.38 136 LEU A C 1
ATOM 1067 O O . LEU A 1 136 ? -0.029 -0.683 2.736 1 91.38 136 LEU A O 1
ATOM 1071 N N . VAL A 1 137 ? 0.794 0.511 4.445 1 91.75 137 VAL A N 1
ATOM 1072 C CA . VAL A 1 137 ? 2.041 -0.246 4.5 1 91.75 137 VAL A CA 1
ATOM 1073 C C . VAL A 1 137 ? 1.739 -1.716 4.781 1 91.75 137 VAL A C 1
ATOM 1075 O O . VAL A 1 137 ? 2.303 -2.605 4.141 1 91.75 137 VAL A O 1
ATOM 1078 N N . LYS A 1 138 ? 0.836 -1.966 5.719 1 90.44 138 LYS A N 1
ATOM 1079 C CA . LYS A 1 138 ? 0.451 -3.334 6.051 1 90.44 138 LYS A CA 1
ATOM 1080 C C . LYS A 1 138 ? -0.173 -4.035 4.848 1 90.44 138 LYS A C 1
ATOM 1082 O O . LYS A 1 138 ? 0.133 -5.199 4.574 1 90.44 138 LYS A O 1
ATOM 1087 N N . ARG A 1 139 ? -0.984 -3.359 4.152 1 90.69 139 ARG A N 1
ATOM 1088 C CA . ARG A 1 139 ? -1.63 -3.939 2.98 1 90.69 139 ARG A CA 1
ATOM 1089 C C . ARG A 1 139 ? -0.607 -4.258 1.895 1 90.69 139 ARG A C 1
ATOM 1091 O O . ARG A 1 139 ? -0.704 -5.293 1.228 1 90.69 139 ARG A O 1
ATOM 1098 N N . VAL A 1 140 ? 0.311 -3.371 1.738 1 89.88 140 VAL A N 1
ATOM 1099 C CA . VAL A 1 140 ? 1.373 -3.615 0.768 1 89.88 140 VAL A CA 1
ATOM 1100 C C . VAL A 1 140 ? 2.139 -4.879 1.146 1 89.88 140 VAL A C 1
ATOM 1102 O O . VAL A 1 140 ? 2.385 -5.742 0.297 1 89.88 140 VAL A O 1
ATOM 1105 N N . LEU A 1 141 ? 2.477 -4.969 2.354 1 90.88 141 LEU A N 1
ATOM 1106 C CA . LEU A 1 141 ? 3.262 -6.105 2.818 1 90.88 141 LEU A CA 1
ATOM 1107 C C . LEU A 1 141 ? 2.51 -7.414 2.592 1 90.88 141 LEU A C 1
ATOM 1109 O O . LEU A 1 141 ? 3.076 -8.375 2.07 1 90.88 141 LEU A O 1
ATOM 1113 N N . VAL A 1 142 ? 1.278 -7.43 2.979 1 90.56 142 VAL A N 1
ATOM 1114 C CA . VAL A 1 142 ? 0.461 -8.633 2.822 1 90.56 142 VAL A CA 1
ATOM 1115 C C . VAL A 1 142 ? 0.369 -9 1.343 1 90.56 142 VAL A C 1
ATOM 1117 O O . VAL A 1 142 ? 0.581 -10.156 0.973 1 90.56 142 VAL A O 1
ATOM 1120 N N . ALA A 1 143 ? 0.044 -8.008 0.557 1 89.38 143 ALA A N 1
ATOM 1121 C CA . ALA A 1 143 ? -0.123 -8.25 -0.874 1 89.38 143 ALA A CA 1
ATOM 1122 C C . ALA A 1 143 ? 1.178 -8.742 -1.502 1 89.38 143 ALA A C 1
ATOM 1124 O O . ALA A 1 143 ? 1.17 -9.664 -2.318 1 89.38 143 ALA A O 1
ATOM 1125 N N . GLU A 1 144 ? 2.26 -8.156 -1.152 1 89 144 GLU A N 1
ATOM 1126 C CA . GLU A 1 144 ? 3.547 -8.539 -1.723 1 89 144 GLU A CA 1
ATOM 1127 C C . GLU A 1 144 ? 3.953 -9.938 -1.272 1 89 144 GLU A C 1
ATOM 1129 O O . GLU A 1 144 ? 4.508 -10.711 -2.057 1 89 144 GLU A O 1
ATOM 1134 N N . LEU A 1 145 ? 3.674 -10.234 -0.089 1 88.88 145 LEU A N 1
ATOM 1135 C CA . LEU A 1 145 ? 3.973 -11.57 0.415 1 88.88 145 LEU A CA 1
ATOM 1136 C C . LEU A 1 145 ? 3.107 -12.617 -0.277 1 88.88 145 LEU A C 1
ATOM 1138 O O . LEU A 1 145 ? 3.604 -13.68 -0.664 1 88.88 145 LEU A O 1
ATOM 1142 N N . GLU A 1 146 ? 1.912 -12.344 -0.391 1 89.31 146 GLU A N 1
ATOM 1143 C CA . GLU A 1 146 ? 1.011 -13.258 -1.091 1 89.31 146 GLU A CA 1
ATOM 1144 C C . GLU A 1 146 ? 1.441 -13.453 -2.541 1 89.31 146 GLU A C 1
ATOM 1146 O O . GLU A 1 146 ? 1.371 -14.562 -3.07 1 89.31 146 GLU A O 1
ATOM 1151 N N . SER A 1 147 ? 1.86 -12.406 -3.143 1 88.44 147 SER A N 1
ATOM 1152 C CA . SER A 1 147 ? 2.328 -12.492 -4.523 1 88.44 147 SER A CA 1
ATOM 1153 C C . SER A 1 147 ? 3.572 -13.367 -4.633 1 88.44 147 SER A C 1
ATOM 1155 O O . SER A 1 147 ? 3.678 -14.195 -5.539 1 88.44 147 SER A O 1
ATOM 1157 N N . ASN A 1 148 ? 4.438 -13.242 -3.812 1 90.31 148 ASN A N 1
ATOM 1158 C CA . ASN A 1 148 ? 5.652 -14.047 -3.805 1 90.31 148 ASN A CA 1
ATOM 1159 C C . ASN A 1 148 ? 5.34 -15.523 -3.574 1 90.31 148 ASN A C 1
ATOM 1161 O O . ASN A 1 148 ? 5.902 -16.391 -4.242 1 90.31 148 ASN A O 1
ATOM 1165 N N . ASN A 1 149 ? 4.469 -15.82 -2.672 1 90.75 149 ASN A 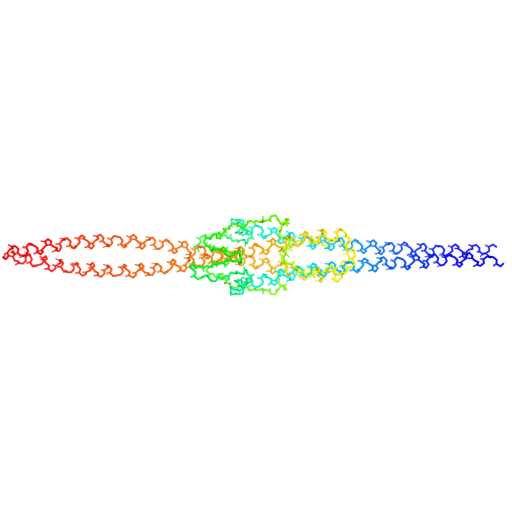N 1
ATOM 1166 C CA . ASN A 1 149 ? 4.059 -17.203 -2.404 1 90.75 149 ASN A CA 1
ATOM 1167 C C . ASN A 1 149 ? 3.4 -17.828 -3.627 1 90.75 149 ASN A C 1
ATOM 1169 O O . ASN A 1 149 ? 3.689 -18.984 -3.965 1 90.75 149 ASN A O 1
ATOM 1173 N N . ALA A 1 150 ? 2.594 -17.016 -4.156 1 92.19 150 ALA A N 1
ATOM 1174 C CA . ALA A 1 150 ? 1.904 -17.531 -5.34 1 92.19 150 ALA A CA 1
ATOM 1175 C C . ALA A 1 150 ? 2.887 -17.797 -6.477 1 92.19 150 ALA A C 1
ATOM 1177 O O . ALA A 1 150 ? 2.762 -18.781 -7.199 1 92.19 150 ALA A O 1
ATOM 1178 N N . ARG A 1 151 ? 3.814 -16.969 -6.605 1 92.19 151 ARG A N 1
ATOM 1179 C CA . ARG A 1 151 ? 4.82 -17.156 -7.648 1 92.19 151 ARG A CA 1
ATOM 1180 C C . ARG A 1 151 ? 5.633 -18.422 -7.406 1 92.19 151 ARG A C 1
ATOM 1182 O O . ARG A 1 151 ? 5.984 -19.125 -8.352 1 92.19 151 ARG A O 1
ATOM 1189 N N . GLN A 1 152 ? 5.891 -18.75 -6.258 1 93.81 152 GLN A N 1
ATOM 1190 C CA . GLN A 1 152 ? 6.609 -19.984 -5.922 1 93.81 152 GLN A CA 1
ATOM 1191 C C . GLN A 1 152 ? 5.773 -21.219 -6.254 1 93.81 152 GLN A C 1
ATOM 1193 O O . GLN A 1 152 ? 6.293 -22.188 -6.801 1 93.81 152 GLN A O 1
ATOM 1198 N N . LYS A 1 153 ? 4.594 -21.156 -6.008 1 94.62 153 LYS A N 1
ATOM 1199 C CA . LYS A 1 153 ? 3.697 -22.266 -6.312 1 94.62 153 LYS A CA 1
ATOM 1200 C C . LYS A 1 153 ? 3.568 -22.469 -7.816 1 94.62 153 LYS A C 1
ATOM 1202 O O . LYS A 1 153 ? 3.492 -23.609 -8.289 1 94.62 153 LYS A O 1
ATOM 1207 N N . VAL A 1 154 ? 3.541 -21.359 -8.469 1 96.12 154 VAL A N 1
ATOM 1208 C CA . VAL A 1 154 ? 3.488 -21.453 -9.93 1 96.12 154 VAL A CA 1
ATOM 1209 C C . VAL A 1 154 ? 4.738 -22.141 -10.453 1 96.12 154 VAL A C 1
ATOM 1211 O O . VAL A 1 154 ? 4.652 -23.031 -11.297 1 96.12 154 VAL A O 1
ATOM 1214 N N . SER A 1 155 ? 5.812 -21.766 -9.961 1 95.88 155 SER A N 1
ATOM 1215 C CA . SER A 1 155 ? 7.074 -22.359 -10.383 1 95.88 155 SER A CA 1
ATOM 1216 C C . SER A 1 155 ? 7.102 -23.859 -10.086 1 95.88 155 SER A C 1
ATOM 1218 O O . SER A 1 155 ? 7.516 -24.656 -10.93 1 95.88 155 SER A O 1
ATOM 1220 N N . LEU A 1 156 ? 6.676 -24.25 -8.984 1 96.06 156 LEU A N 1
ATOM 1221 C CA . LEU A 1 156 ? 6.609 -25.656 -8.594 1 96.06 156 LEU A CA 1
ATOM 1222 C C . LEU A 1 156 ? 5.648 -26.422 -9.5 1 96.06 156 LEU A C 1
ATOM 1224 O O . LEU A 1 156 ? 5.93 -27.562 -9.891 1 96.06 156 LEU A O 1
ATOM 1228 N N . GLY A 1 157 ? 4.625 -25.734 -9.758 1 96.12 157 GLY A N 1
ATOM 1229 C CA . GLY A 1 157 ? 3.66 -26.344 -10.664 1 96.12 157 GLY A CA 1
ATOM 1230 C C . GLY A 1 157 ? 4.211 -26.578 -12.055 1 96.12 157 GLY A C 1
ATOM 1231 O O . GLY A 1 157 ? 4.004 -27.641 -12.641 1 96.12 157 GLY A O 1
ATOM 1232 N N . GLN A 1 158 ? 4.941 -25.688 -12.477 1 97.06 158 GLN A N 1
ATOM 1233 C CA . GLN A 1 158 ? 5.539 -25.797 -13.797 1 97.06 158 GLN A CA 1
ATOM 1234 C C . GLN A 1 158 ? 6.574 -26.922 -13.844 1 97.06 158 GLN A C 1
ATOM 1236 O O . GLN A 1 158 ? 6.668 -27.641 -14.836 1 97.06 158 GLN A O 1
ATOM 1241 N N . GLU A 1 159 ? 7.281 -27.062 -12.875 1 97.12 159 GLU A N 1
ATOM 1242 C CA . GLU A 1 159 ? 8.258 -28.141 -12.781 1 97.12 159 GLU A CA 1
ATOM 1243 C C . GLU A 1 159 ? 7.578 -29.5 -12.758 1 97.12 159 GLU A C 1
ATOM 1245 O O . GLU A 1 159 ? 8.023 -30.438 -13.422 1 97.12 159 GLU A O 1
ATOM 1250 N N . GLU A 1 160 ? 6.531 -29.609 -12.07 1 97.81 160 GLU A N 1
ATOM 1251 C CA . GLU A 1 160 ? 5.77 -30.844 -12 1 97.81 160 GLU A CA 1
ATOM 1252 C C . GLU A 1 160 ? 5.137 -31.188 -13.344 1 97.81 160 GLU A C 1
ATOM 1254 O O . GLU A 1 160 ? 5.121 -32.344 -13.758 1 97.81 160 GLU A O 1
ATOM 1259 N N . ILE A 1 161 ? 4.676 -30.25 -13.969 1 98.12 161 ILE A N 1
ATOM 1260 C CA . ILE A 1 161 ? 4.094 -30.453 -15.289 1 98.12 161 ILE A CA 1
ATOM 1261 C C . ILE A 1 161 ? 5.156 -30.969 -16.25 1 98.12 161 ILE A C 1
ATOM 1263 O O . ILE A 1 161 ? 4.906 -31.906 -17.016 1 98.12 161 ILE A O 1
ATOM 1267 N N . LYS A 1 162 ? 6.258 -30.391 -16.141 1 97.94 162 LYS A N 1
ATOM 1268 C CA . LYS A 1 162 ? 7.359 -30.828 -17 1 97.94 162 LYS A CA 1
ATOM 1269 C C . LYS A 1 162 ? 7.738 -32.281 -16.703 1 97.94 162 LYS A C 1
ATOM 1271 O O . LYS A 1 162 ? 7.934 -33.062 -17.625 1 97.94 162 LYS A O 1
ATOM 1276 N N . LYS A 1 163 ? 7.816 -32.656 -15.539 1 98 163 LYS A N 1
ATOM 1277 C CA . LYS A 1 163 ? 8.148 -34 -15.125 1 98 163 LYS A CA 1
ATOM 1278 C C . LYS A 1 163 ? 7.113 -35 -15.648 1 98 163 LYS A C 1
ATOM 1280 O O . LYS A 1 163 ? 7.469 -36.031 -16.203 1 98 163 LYS A O 1
ATOM 1285 N N . LYS A 1 164 ? 5.93 -34.594 -15.492 1 97.06 164 LYS A N 1
ATOM 1286 C CA . LYS A 1 164 ? 4.867 -35.5 -15.914 1 97.06 164 LYS A CA 1
ATOM 1287 C C . LYS A 1 164 ? 4.797 -35.594 -17.438 1 97.06 164 LYS A C 1
ATOM 1289 O O . LYS A 1 164 ? 4.477 -36.656 -17.984 1 97.06 164 LYS A O 1
ATOM 1294 N N . SER A 1 165 ? 5.129 -34.531 -18.062 1 97.69 165 SER A N 1
ATOM 1295 C CA . SER A 1 165 ? 5.188 -34.562 -19.531 1 97.69 165 SER A CA 1
ATOM 1296 C C . SER A 1 165 ? 6.273 -35.531 -20.016 1 97.69 165 SER A C 1
ATOM 1298 O O . SER A 1 165 ? 6.066 -36.25 -20.984 1 97.69 165 SER A O 1
ATOM 1300 N N . ILE A 1 166 ? 7.336 -35.562 -19.391 1 98.06 166 ILE A N 1
ATOM 1301 C CA . ILE A 1 166 ? 8.43 -36.469 -19.734 1 98.06 166 ILE A CA 1
ATOM 1302 C C . ILE A 1 166 ? 8 -37.906 -19.484 1 98.06 166 ILE A C 1
ATOM 1304 O O . ILE A 1 166 ? 8.273 -38.812 -20.297 1 98.06 166 ILE A O 1
ATOM 1308 N N . GLN A 1 167 ? 7.32 -38.094 -18.406 1 97.62 167 GLN A N 1
ATOM 1309 C CA . GLN A 1 167 ? 6.812 -39.406 -18.094 1 97.62 167 GLN A CA 1
ATOM 1310 C C . GLN A 1 167 ? 5.84 -39.906 -19.156 1 97.62 167 GLN A C 1
ATOM 1312 O O . GLN A 1 167 ? 5.914 -41.062 -19.594 1 97.62 167 GLN A O 1
ATOM 1317 N N . ILE A 1 168 ? 5.027 -39.094 -19.594 1 97.81 168 ILE A N 1
ATOM 1318 C CA . ILE A 1 168 ? 4.039 -39.438 -20.609 1 97.81 168 ILE A CA 1
ATOM 1319 C C . ILE A 1 168 ? 4.738 -39.781 -21.922 1 97.81 168 ILE A C 1
ATOM 1321 O O . ILE A 1 168 ? 4.398 -40.75 -22.594 1 97.81 168 ILE A O 1
ATOM 1325 N N . GLU A 1 169 ? 5.684 -39 -22.219 1 96.94 169 GLU A N 1
ATOM 1326 C CA . GLU A 1 169 ? 6.438 -39.25 -23.438 1 96.94 169 GLU A CA 1
ATOM 1327 C C . GLU A 1 169 ? 7.164 -40.594 -23.375 1 96.94 169 GLU A C 1
ATOM 1329 O O . GLU A 1 169 ? 7.148 -41.375 -24.328 1 96.94 169 GLU A O 1
ATOM 1334 N N . THR A 1 170 ? 7.754 -40.875 -22.281 1 96.38 170 THR A N 1
ATOM 1335 C CA . THR A 1 170 ? 8.461 -42.125 -22.078 1 96.38 170 THR A CA 1
ATOM 1336 C C . THR A 1 170 ? 7.492 -43.312 -22.156 1 96.38 170 THR A C 1
ATOM 1338 O O . THR A 1 170 ? 7.781 -44.312 -22.812 1 96.38 170 THR A O 1
ATOM 1341 N N . MET A 1 171 ? 6.359 -43.094 -21.578 1 94.06 171 MET A N 1
ATOM 1342 C CA . MET A 1 171 ? 5.363 -44.188 -21.578 1 94.06 171 MET A CA 1
ATOM 1343 C C . MET A 1 171 ? 4.781 -44.375 -22.969 1 94.06 171 MET A C 1
ATOM 1345 O O . MET A 1 171 ? 4.512 -45.5 -23.375 1 94.06 171 MET A O 1
ATOM 1349 N N . SER A 1 172 ? 4.637 -43.344 -23.594 1 94.5 172 SER A N 1
ATOM 1350 C CA . SER A 1 172 ? 4.16 -43.406 -24.969 1 94.5 172 SER A CA 1
ATOM 1351 C C . SER A 1 172 ? 5.129 -44.188 -25.844 1 94.5 172 SER A C 1
ATOM 1353 O O . SER A 1 172 ? 4.707 -45 -26.672 1 94.5 172 SER A O 1
ATOM 1355 N N . GLU A 1 173 ? 6.406 -44.031 -25.703 1 94.06 173 GLU A N 1
ATOM 1356 C CA . GLU A 1 173 ? 7.426 -44.781 -26.453 1 94.06 173 GLU A CA 1
ATOM 1357 C C . GLU A 1 173 ? 7.391 -46.281 -26.125 1 94.06 173 GLU A C 1
ATOM 1359 O O . GLU A 1 173 ? 7.508 -47.125 -27.016 1 94.06 173 GLU A O 1
ATOM 1364 N N . LYS A 1 174 ? 7.211 -46.531 -24.906 1 93 174 LYS A N 1
ATOM 1365 C CA . LYS A 1 174 ? 7.141 -47.938 -24.484 1 93 174 LYS A CA 1
ATOM 1366 C C . LYS A 1 174 ? 5.914 -48.625 -25.062 1 93 174 LYS A C 1
ATOM 1368 O O . LYS A 1 174 ? 5.992 -49.781 -25.469 1 93 174 LYS A O 1
ATOM 1373 N N . LEU A 1 175 ? 4.828 -47.938 -25.094 1 92.69 175 LEU A N 1
ATOM 1374 C CA . LEU A 1 175 ? 3.602 -48.5 -25.656 1 92.69 175 LEU A CA 1
ATOM 1375 C C . LEU A 1 175 ? 3.754 -48.75 -27.156 1 92.69 175 LEU A C 1
ATOM 1377 O O . LEU A 1 175 ? 3.312 -49.781 -27.672 1 92.69 175 LEU A O 1
ATOM 1381 N N . ASP A 1 176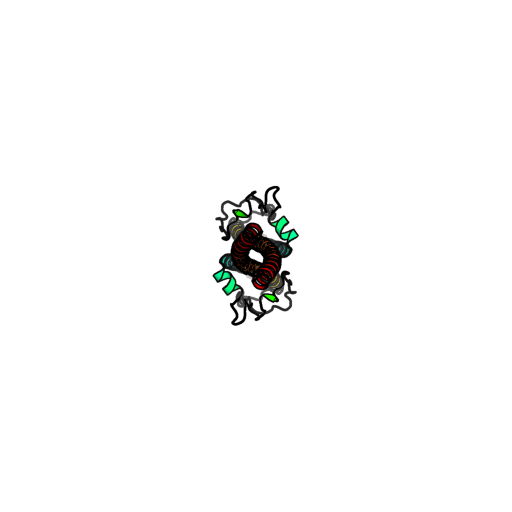 ? 4.375 -47.781 -27.812 1 90.69 176 ASP A N 1
ATOM 1382 C CA . ASP A 1 176 ? 4.629 -47.938 -29.234 1 90.69 176 ASP A CA 1
ATOM 1383 C C . ASP A 1 176 ? 5.504 -49.156 -29.516 1 90.69 176 ASP A C 1
ATOM 1385 O O . ASP A 1 176 ? 5.25 -49.906 -30.453 1 90.69 176 ASP A O 1
ATOM 1389 N N . GLU A 1 177 ? 6.516 -49.375 -28.703 1 87.06 177 GLU A N 1
ATOM 1390 C CA . GLU A 1 177 ? 7.406 -50.531 -28.844 1 87.06 177 GLU A CA 1
ATOM 1391 C C . GLU A 1 177 ? 6.656 -51.844 -28.625 1 87.06 177 GLU A C 1
ATOM 1393 O O . GLU A 1 177 ? 6.844 -52.781 -29.375 1 87.06 177 GLU A O 1
ATOM 1398 N N . MET A 1 178 ? 5.746 -51.812 -27.672 1 83.81 178 MET A N 1
ATOM 1399 C CA . MET A 1 178 ? 4.98 -53 -27.375 1 83.81 178 MET A CA 1
ATOM 1400 C C . MET A 1 178 ? 4 -53.312 -28.5 1 83.81 178 MET A C 1
ATOM 1402 O O . MET A 1 178 ? 3.803 -54.469 -28.859 1 83.81 178 MET A O 1
ATOM 1406 N N . ASP A 1 179 ? 3.461 -52.312 -29.062 1 84.75 179 ASP A N 1
ATOM 1407 C CA . ASP A 1 179 ? 2.539 -52.469 -30.188 1 84.75 179 ASP A CA 1
ATOM 1408 C C . ASP A 1 179 ? 3.254 -53.031 -31.406 1 84.75 179 ASP A C 1
ATOM 1410 O O . ASP A 1 179 ? 2.719 -53.906 -32.094 1 84.75 179 ASP A O 1
ATOM 1414 N N . ARG A 1 180 ? 4.461 -52.656 -31.734 1 84.81 180 ARG A N 1
ATOM 1415 C CA . ARG A 1 180 ? 5.254 -53.156 -32.844 1 84.81 180 ARG A CA 1
ATOM 1416 C C . ARG A 1 180 ? 5.625 -54.625 -32.625 1 84.81 180 ARG A C 1
ATOM 1418 O O . ARG A 1 180 ? 5.586 -55.406 -33.562 1 84.81 180 ARG A O 1
ATOM 1425 N N . PHE A 1 181 ? 5.891 -54.938 -31.422 1 80.31 181 PHE A N 1
ATOM 1426 C CA . PHE A 1 181 ? 6.23 -56.312 -31.094 1 80.31 181 PHE A CA 1
ATOM 1427 C C . PHE A 1 181 ? 5.02 -57.219 -31.281 1 80.31 181 PHE A C 1
ATOM 1429 O O . PHE A 1 181 ? 5.137 -58.312 -31.844 1 80.31 181 PHE A O 1
ATOM 1436 N N . ALA A 1 182 ? 3.914 -56.812 -30.828 1 76.94 182 ALA A N 1
ATOM 1437 C CA . ALA A 1 182 ? 2.686 -57.594 -30.922 1 76.94 182 ALA A CA 1
ATOM 1438 C C . ALA A 1 182 ? 2.254 -57.781 -32.375 1 76.94 182 ALA A C 1
ATOM 1440 O O . ALA A 1 182 ? 1.783 -58.844 -32.75 1 76.94 182 ALA A O 1
ATOM 1441 N N . SER A 1 183 ? 2.441 -56.812 -33.188 1 78.31 183 SER A N 1
ATOM 1442 C CA . SER A 1 183 ? 2.051 -56.875 -34.594 1 78.31 183 SER A CA 1
ATOM 1443 C C . SER A 1 183 ? 3.029 -57.719 -35.406 1 78.31 183 SER A C 1
ATOM 1445 O O . SER A 1 183 ? 2.656 -58.312 -36.438 1 78.31 183 SER A O 1
ATOM 1447 N N . GLY A 1 184 ? 4.332 -57.656 -35.062 1 66.81 184 GLY A N 1
ATOM 1448 C CA . GLY A 1 184 ? 5.32 -58.469 -35.75 1 66.81 184 GLY A CA 1
ATOM 1449 C C . GLY A 1 184 ? 5.223 -59.938 -35.406 1 66.81 184 GLY A C 1
ATOM 1450 O O . GLY A 1 184 ? 5.824 -60.781 -36.094 1 66.81 184 GLY A O 1
ATOM 1451 N N . THR A 1 185 ? 4.77 -60.219 -34.344 1 62.12 185 THR A N 1
ATOM 1452 C CA . THR A 1 185 ? 4.605 -61.625 -33.969 1 62.12 185 THR A CA 1
ATOM 1453 C C . THR A 1 185 ? 3.35 -62.219 -34.625 1 62.12 185 THR A C 1
ATOM 1455 O O . THR A 1 185 ? 3.145 -63.438 -34.594 1 62.12 185 THR A O 1
ATOM 1458 N N . ASN A 1 186 ? 2.414 -61.406 -35.062 1 48.53 186 ASN A N 1
ATOM 1459 C CA . ASN A 1 186 ? 1.356 -61.969 -35.906 1 48.53 186 ASN A CA 1
ATOM 1460 C C . ASN A 1 186 ? 1.744 -61.969 -37.375 1 48.53 186 ASN A C 1
ATOM 1462 O O . ASN A 1 186 ? 2.316 -61 -37.875 1 48.53 186 ASN A O 1
ATOM 1466 N N . MET B 1 1 ? -6.07 81.812 30.156 1 31.77 1 MET B N 1
ATOM 1467 C CA . MET B 1 1 ? -6.898 81.188 29.156 1 31.77 1 MET B CA 1
ATOM 1468 C C . MET B 1 1 ? -6.125 80.062 28.469 1 31.77 1 MET B C 1
ATOM 1470 O O . MET B 1 1 ? -6.699 79.25 27.703 1 31.77 1 MET B O 1
ATOM 1474 N N . ASN B 1 2 ? -4.828 80.188 28.469 1 39.81 2 ASN B N 1
ATOM 1475 C CA . ASN B 1 2 ? -3.982 79.375 27.594 1 39.81 2 ASN B CA 1
ATOM 1476 C C . ASN B 1 2 ? -3.682 78 28.203 1 39.81 2 ASN B C 1
ATOM 1478 O O . ASN B 1 2 ? -2.85 77.25 27.688 1 39.81 2 ASN B O 1
ATOM 1482 N N . SER B 1 3 ? -3.879 77.938 29.516 1 48.94 3 SER B N 1
ATOM 1483 C CA . SER B 1 3 ? -3.393 76.75 30.172 1 48.94 3 SER B CA 1
ATOM 1484 C C . SER B 1 3 ? -4.258 75.5 29.844 1 48.94 3 SER B C 1
ATOM 1486 O O . SER B 1 3 ? -3.926 74.375 30.219 1 48.94 3 SER B O 1
ATOM 1488 N N . GLN B 1 4 ? -5.484 75.75 29.438 1 47.94 4 GLN B N 1
ATOM 1489 C CA . GLN B 1 4 ? -6.383 74.625 29.219 1 47.94 4 GLN B CA 1
ATOM 1490 C C . GLN B 1 4 ? -6.004 73.875 27.953 1 47.94 4 GLN B C 1
ATOM 1492 O O . GLN B 1 4 ? -6.449 72.75 27.75 1 47.94 4 GLN B O 1
ATOM 1497 N N . SER B 1 5 ? -5.215 74.562 27.125 1 52.31 5 SER B N 1
ATOM 1498 C CA . SER B 1 5 ? -4.949 74 25.812 1 52.31 5 SER B CA 1
ATOM 1499 C C . SER B 1 5 ? -3.949 72.875 25.922 1 52.31 5 SER B C 1
ATOM 1501 O O . SER B 1 5 ? -3.988 71.938 25.125 1 52.31 5 SER B O 1
ATOM 1503 N N . THR B 1 6 ? -3.158 72.812 26.984 1 55.72 6 THR B N 1
ATOM 1504 C CA . THR B 1 6 ? -2.092 71.812 27.031 1 55.72 6 THR B CA 1
ATOM 1505 C C . THR B 1 6 ? -2.619 70.5 27.547 1 55.72 6 THR B C 1
ATOM 1507 O O . THR B 1 6 ? -2.139 69.438 27.156 1 55.72 6 THR B O 1
ATOM 1510 N N . GLU B 1 7 ? -3.604 70.5 28.375 1 51.56 7 GLU B N 1
ATOM 1511 C CA . GLU B 1 7 ? -4.121 69.312 28.969 1 51.56 7 GLU B CA 1
ATOM 1512 C C . GLU B 1 7 ? -4.953 68.5 27.969 1 51.56 7 GLU B C 1
ATOM 1514 O O . GLU B 1 7 ? -4.914 67.25 27.953 1 51.56 7 GLU B O 1
ATOM 1519 N N . THR B 1 8 ? -5.586 69.25 27.062 1 52.28 8 THR B N 1
ATOM 1520 C CA . THR B 1 8 ? -6.422 68.625 26.062 1 52.28 8 THR B CA 1
ATOM 1521 C C . THR B 1 8 ? -5.562 67.938 25.016 1 52.28 8 THR B C 1
ATOM 1523 O O . THR B 1 8 ? -5.926 66.875 24.516 1 52.28 8 THR B O 1
ATOM 1526 N N . HIS B 1 9 ? -4.379 68.438 24.828 1 54.56 9 HIS B N 1
ATOM 1527 C CA . HIS B 1 9 ? -3.498 67.875 23.828 1 54.56 9 HIS B CA 1
ATOM 1528 C C . HIS B 1 9 ? -2.91 66.5 24.297 1 54.56 9 HIS B C 1
ATOM 1530 O O . HIS B 1 9 ? -2.76 65.562 23.516 1 54.56 9 HIS B O 1
ATOM 1536 N N . THR B 1 10 ? -2.654 66.438 25.594 1 55.22 10 THR B N 1
ATOM 1537 C CA . THR B 1 10 ? -2.066 65.188 26.141 1 55.22 10 THR B CA 1
ATOM 1538 C C . THR B 1 10 ? -3.08 64.062 26.141 1 55.22 10 THR B C 1
ATOM 1540 O O . THR B 1 10 ? -2.727 62.906 25.875 1 55.22 10 THR B O 1
ATOM 1543 N N . GLU B 1 11 ? -4.344 64.375 26.391 1 54.56 11 GLU B N 1
ATOM 1544 C CA . GLU B 1 11 ? -5.402 63.375 26.422 1 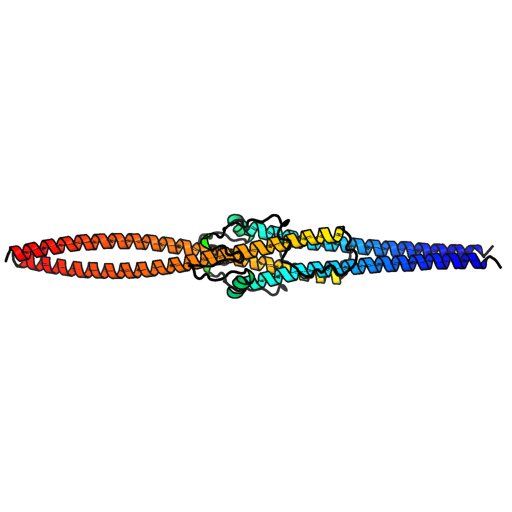54.56 11 GLU B CA 1
ATOM 1545 C C . GLU B 1 11 ? -5.691 62.812 25.031 1 54.56 11 GLU B C 1
ATOM 1547 O O . GLU B 1 11 ? -5.922 61.625 24.859 1 54.56 11 GLU B O 1
ATOM 1552 N N . VAL B 1 12 ? -5.602 63.75 24.047 1 57 12 VAL B N 1
ATOM 1553 C CA . VAL B 1 12 ? -5.824 63.375 22.656 1 57 12 VAL B CA 1
ATOM 1554 C C . VAL B 1 12 ? -4.672 62.469 22.188 1 57 12 VAL B C 1
ATOM 1556 O O . VAL B 1 12 ? -4.887 61.5 21.469 1 57 12 VAL B O 1
ATOM 1559 N N . GLY B 1 13 ? -3.457 62.781 22.641 1 53.59 13 GLY B N 1
ATOM 1560 C CA . GLY B 1 13 ? -2.301 61.969 22.312 1 53.59 13 GLY B CA 1
ATOM 1561 C C . GLY B 1 13 ? -2.363 60.562 22.891 1 53.59 13 GLY B C 1
ATOM 1562 O O . GLY B 1 13 ? -2.039 59.594 22.219 1 53.59 13 GLY B O 1
ATOM 1563 N N . GLU B 1 14 ? -2.744 60.469 24.125 1 57.12 14 GLU B N 1
ATOM 1564 C CA . GLU B 1 14 ? -2.857 59.188 24.828 1 57.12 14 GLU B CA 1
ATOM 1565 C C . GLU B 1 14 ? -3.969 58.312 24.234 1 57.12 14 GLU B C 1
ATOM 1567 O O . GLU B 1 14 ? -3.812 57.094 24.109 1 57.12 14 GLU B O 1
ATOM 1572 N N . PHE B 1 15 ? -5.148 59.062 23.984 1 51.75 15 PHE B N 1
ATOM 1573 C CA . PHE B 1 15 ? -6.273 58.406 23.344 1 51.75 15 PHE B CA 1
ATOM 1574 C C . PHE B 1 15 ? -5.883 57.875 21.969 1 51.75 15 PHE B C 1
ATOM 1576 O O . PHE B 1 15 ? -6.246 56.75 21.594 1 51.75 15 PHE B O 1
ATOM 1583 N N . THR B 1 16 ? -5.137 58.625 21.156 1 57.66 16 THR B N 1
ATOM 1584 C CA . THR B 1 16 ? -4.684 58.219 19.828 1 57.66 16 THR B CA 1
ATOM 1585 C C . THR B 1 16 ? -3.727 57.031 19.922 1 57.66 16 THR B C 1
ATOM 1587 O O . THR B 1 16 ? -3.787 56.125 19.109 1 57.66 16 THR B O 1
ATOM 1590 N N . SER B 1 17 ? -2.902 57 20.969 1 59.94 17 SER B N 1
ATOM 1591 C CA . SER B 1 17 ? -1.971 55.875 21.203 1 59.94 17 SER B CA 1
ATOM 1592 C C . SER B 1 17 ? -2.705 54.625 21.609 1 59.94 17 SER B C 1
ATOM 1594 O O . SER B 1 17 ? -2.338 53.531 21.172 1 59.94 17 SER B O 1
ATOM 1596 N N . CYS B 1 18 ? -3.861 54.844 22.422 1 56.09 18 CYS B N 1
ATOM 1597 C CA . CYS B 1 18 ? -4.652 53.688 22.859 1 56.09 18 CYS B CA 1
ATOM 1598 C C . CYS B 1 18 ? -5.391 53.062 21.688 1 56.09 18 CYS B C 1
ATOM 1600 O O . CYS B 1 18 ? -5.465 51.844 21.594 1 56.09 18 CYS B O 1
ATOM 1602 N N . ILE B 1 19 ? -5.922 53.844 20.719 1 57.34 19 ILE B N 1
ATOM 1603 C CA . ILE B 1 19 ? -6.629 53.375 19.531 1 57.34 19 ILE B CA 1
ATOM 1604 C C . ILE B 1 19 ? -5.656 52.656 18.609 1 57.34 19 ILE B C 1
ATOM 1606 O O . ILE B 1 19 ? -5.984 51.594 18.047 1 57.34 19 ILE B O 1
ATOM 1610 N N . HIS B 1 20 ? -4.43 53.188 18.531 1 60.75 20 HIS B N 1
ATOM 1611 C CA . HIS B 1 20 ? -3.414 52.594 17.672 1 60.75 20 HIS B CA 1
ATOM 1612 C C . HIS B 1 20 ? -2.955 51.25 18.203 1 60.75 20 HIS B C 1
ATOM 1614 O O . HIS B 1 20 ? -2.732 50.281 17.438 1 60.75 20 HIS B O 1
ATOM 1620 N N . GLU B 1 21 ? -2.912 51.094 19.578 1 59.72 21 GLU B N 1
ATOM 1621 C CA . GLU B 1 21 ? -2.502 49.875 20.219 1 59.72 21 GLU B CA 1
ATOM 1622 C C . GLU B 1 21 ? -3.574 48.781 20.078 1 59.72 21 GLU B C 1
ATOM 1624 O O . GLU B 1 21 ? -3.26 47.625 19.828 1 59.72 21 GLU B O 1
ATOM 1629 N N . SER B 1 22 ? -4.859 49.281 20.266 1 61.06 22 SER B N 1
ATOM 1630 C CA . SER B 1 22 ? -5.977 48.375 20.094 1 61.06 22 SER B CA 1
ATOM 1631 C C . SER B 1 22 ? -6.035 47.844 18.656 1 61.06 22 SER B C 1
ATOM 1633 O O . SER B 1 22 ? -6.262 46.656 18.438 1 61.06 22 SER B O 1
ATOM 1635 N N . ASP B 1 23 ? -5.75 48.75 17.719 1 61.84 23 ASP B N 1
ATOM 1636 C CA . ASP B 1 23 ? -5.789 48.375 16.297 1 61.84 23 ASP B CA 1
ATOM 1637 C C . ASP B 1 23 ? -4.688 47.375 15.969 1 61.84 23 ASP B C 1
ATOM 1639 O O . ASP B 1 23 ? -4.91 46.438 15.211 1 61.84 23 ASP B O 1
ATOM 1643 N N . LYS B 1 24 ? -3.516 47.531 16.562 1 63.59 24 LYS B N 1
ATOM 1644 C CA . LYS B 1 24 ? -2.395 46.625 16.359 1 63.59 24 LYS B CA 1
ATOM 1645 C C . LYS B 1 24 ? -2.688 45.25 16.969 1 63.59 24 LYS B C 1
ATOM 1647 O O . LYS B 1 24 ? -2.385 44.219 16.344 1 63.59 24 LYS B O 1
ATOM 1652 N N . ASP B 1 25 ? -3.402 45.25 18.156 1 64.06 25 ASP B N 1
ATOM 1653 C CA . ASP B 1 25 ? -3.752 44 18.828 1 64.06 25 ASP B CA 1
ATOM 1654 C C . ASP B 1 25 ? -4.797 43.219 18.031 1 64.06 25 ASP B C 1
ATOM 1656 O O . ASP B 1 25 ? -4.703 42 17.906 1 64.06 25 ASP B O 1
ATOM 1660 N N . THR B 1 26 ? -5.754 44.062 17.578 1 63.09 26 THR B N 1
ATOM 1661 C CA . THR B 1 26 ? -6.801 43.438 16.781 1 63.09 26 THR B CA 1
ATOM 1662 C C . THR B 1 26 ? -6.223 42.844 15.5 1 63.09 26 THR B C 1
ATOM 1664 O O . THR B 1 26 ? -6.629 41.75 15.062 1 63.09 26 THR B O 1
ATOM 1667 N N . LYS B 1 27 ? -5.301 43.5 14.922 1 65.75 27 LYS B N 1
ATOM 1668 C CA . LYS B 1 27 ? -4.684 43.031 13.688 1 65.75 27 LYS B CA 1
ATOM 1669 C C . LYS B 1 27 ? -3.887 41.75 13.922 1 65.75 27 LYS B C 1
ATOM 1671 O O . LYS B 1 27 ? -3.967 40.812 13.133 1 65.75 27 LYS B O 1
ATOM 1676 N N . LYS B 1 28 ? -3.262 41.719 15 1 64.69 28 LYS B N 1
ATOM 1677 C CA . LYS B 1 28 ? -2.449 40.531 15.336 1 64.69 28 LYS B CA 1
ATOM 1678 C C . LYS B 1 28 ? -3.326 39.344 15.648 1 64.69 28 LYS B C 1
ATOM 1680 O O . LYS B 1 28 ? -3.02 38.219 15.227 1 64.69 28 LYS B O 1
ATOM 1685 N N . GLU B 1 29 ? -4.469 39.625 16.328 1 64.31 29 GLU B N 1
ATOM 1686 C CA . GLU B 1 29 ? -5.406 38.562 16.656 1 64.31 29 GLU B CA 1
ATOM 1687 C C . GLU B 1 29 ? -6.051 38 15.383 1 64.31 29 GLU B C 1
ATOM 1689 O O . GLU B 1 29 ? -6.246 36.781 15.273 1 64.31 29 GLU B O 1
ATOM 1694 N N . SER B 1 30 ? -6.344 38.906 14.477 1 64.62 30 SER B N 1
ATOM 1695 C CA . SER B 1 30 ? -6.918 38.469 13.203 1 64.62 30 SER B CA 1
ATOM 1696 C C . SER B 1 30 ? -5.934 37.625 12.414 1 64.62 30 SER B C 1
ATOM 1698 O O . SER B 1 30 ? -6.328 36.625 11.789 1 64.62 30 SER B O 1
ATOM 1700 N N . GLU B 1 31 ? -4.688 37.938 12.469 1 65.94 31 GLU B N 1
ATOM 1701 C CA . GLU B 1 31 ? -3.65 37.188 11.781 1 65.94 31 GLU B CA 1
ATOM 1702 C C . GLU B 1 31 ? -3.512 35.781 12.375 1 65.94 31 GLU B C 1
ATOM 1704 O O . GLU B 1 31 ? -3.355 34.812 11.641 1 65.94 31 GLU B O 1
ATOM 1709 N N . LEU B 1 32 ? -3.604 35.75 13.703 1 66 32 LEU B N 1
ATOM 1710 C CA . LEU B 1 32 ? -3.539 34.469 14.398 1 66 32 LEU B CA 1
ATOM 1711 C C . LEU B 1 32 ? -4.707 33.594 13.992 1 66 32 LEU B C 1
ATOM 1713 O O . LEU B 1 32 ? -4.516 32.406 13.703 1 66 32 LEU B O 1
ATOM 1717 N N . LEU B 1 33 ? -5.863 34.094 14.008 1 67.75 33 LEU B N 1
ATOM 1718 C CA . LEU B 1 33 ? -7.059 33.344 13.648 1 67.75 33 LEU B CA 1
ATOM 1719 C C . LEU B 1 33 ? -6.973 32.875 12.203 1 67.75 33 LEU B C 1
ATOM 1721 O O . LEU B 1 33 ? -7.383 31.75 11.898 1 67.75 33 LEU B O 1
ATOM 1725 N N . TRP B 1 34 ? -6.367 33.719 11.414 1 68.88 34 TRP B N 1
ATOM 1726 C CA . TRP B 1 34 ? -6.246 33.344 10.008 1 68.88 34 TRP B CA 1
ATOM 1727 C C . TRP B 1 34 ? -5.258 32.188 9.836 1 68.88 34 TRP B C 1
ATOM 1729 O O . TRP B 1 34 ? -5.512 31.266 9.062 1 68.88 34 TRP B O 1
ATOM 1739 N N . ARG B 1 35 ? -4.184 32.188 10.523 1 69.38 35 ARG B N 1
ATOM 1740 C CA . ARG B 1 35 ? -3.211 31.109 10.453 1 69.38 35 ARG B CA 1
ATOM 1741 C C . ARG B 1 35 ? -3.807 29.797 10.969 1 69.38 35 ARG B C 1
ATOM 1743 O O . ARG B 1 35 ? -3.572 28.734 10.391 1 69.38 35 ARG B O 1
ATOM 1750 N N . ARG B 1 36 ? -4.543 29.984 11.953 1 70.69 36 ARG B N 1
ATOM 1751 C CA . ARG B 1 36 ? -5.219 28.812 12.508 1 70.69 36 ARG B CA 1
ATOM 1752 C C . ARG B 1 36 ? -6.18 28.203 11.492 1 70.69 36 ARG B C 1
ATOM 1754 O O . ARG B 1 36 ? -6.23 26.984 11.344 1 70.69 36 ARG B O 1
ATOM 1761 N N . VAL B 1 37 ? -6.855 28.938 10.844 1 71.19 37 VAL B N 1
ATOM 1762 C CA . VAL B 1 37 ? -7.824 28.484 9.852 1 71.19 37 VAL B CA 1
ATOM 1763 C C . VAL B 1 37 ? -7.102 27.75 8.719 1 71.19 37 VAL B C 1
ATOM 1765 O O . VAL B 1 37 ? -7.52 26.672 8.297 1 71.19 37 VAL B O 1
ATOM 1768 N N . LYS B 1 38 ? -5.973 28.297 8.406 1 74 38 LYS B N 1
ATOM 1769 C CA . LYS B 1 38 ? -5.262 27.75 7.258 1 74 38 LYS B CA 1
ATOM 1770 C C . LYS B 1 38 ? -4.629 26.391 7.598 1 74 38 LYS B C 1
ATOM 1772 O O . LYS B 1 38 ? -4.723 25.453 6.812 1 74 38 LYS B O 1
ATOM 1777 N N . THR B 1 39 ? -4.035 26.391 8.672 1 77.81 39 THR B N 1
ATOM 1778 C CA . THR B 1 39 ? -3.367 25.156 9.055 1 77.81 39 THR B CA 1
ATOM 1779 C C . THR B 1 39 ? -4.387 24.062 9.359 1 77.81 39 THR B C 1
ATOM 1781 O O . THR B 1 39 ? -4.172 22.891 9.031 1 77.81 39 THR B O 1
ATOM 1784 N N . THR B 1 40 ? -5.492 24.469 9.992 1 80.12 40 THR B N 1
ATOM 1785 C CA . THR B 1 40 ? -6.57 23.516 10.219 1 80.12 40 THR B CA 1
ATOM 1786 C C . THR B 1 40 ? -7.117 22.984 8.891 1 80.12 40 THR B C 1
ATOM 1788 O O . THR B 1 40 ? -7.402 21.797 8.758 1 80.12 40 THR B O 1
ATOM 1791 N N . THR B 1 41 ? -7.199 23.875 8.023 1 82.25 41 THR B N 1
ATOM 1792 C CA . THR B 1 41 ? -7.699 23.469 6.711 1 82.25 41 THR B CA 1
ATOM 1793 C C . THR B 1 41 ? -6.754 22.469 6.051 1 82.25 41 THR B C 1
ATOM 1795 O O . THR B 1 41 ? -7.199 21.5 5.449 1 82.25 41 THR B O 1
ATOM 1798 N N . LEU B 1 42 ? -5.41 22.734 6.168 1 86.81 42 LEU B N 1
ATOM 1799 C CA . LEU B 1 42 ? -4.418 21.844 5.57 1 86.81 42 LEU B CA 1
ATOM 1800 C C . LEU B 1 42 ? -4.473 20.469 6.215 1 86.81 42 LEU B C 1
ATOM 1802 O O . LEU B 1 42 ? -4.496 19.453 5.512 1 86.81 42 LEU B O 1
ATOM 1806 N N . LEU B 1 43 ? -4.574 20.406 7.5 1 89.69 43 LEU B N 1
ATOM 1807 C CA . LEU B 1 43 ? -4.602 19.141 8.203 1 89.69 43 LEU B CA 1
ATOM 1808 C C . LEU B 1 43 ? -5.938 18.438 8 1 89.69 43 LEU B C 1
ATOM 1810 O O . LEU B 1 43 ? -5.992 17.203 7.93 1 89.69 43 LEU B O 1
ATOM 1814 N N . THR B 1 44 ? -7.027 19.172 7.934 1 87.94 44 THR B N 1
ATOM 1815 C CA . THR B 1 44 ? -8.328 18.609 7.602 1 87.94 44 THR B CA 1
ATOM 1816 C C . THR B 1 44 ? -8.312 18 6.203 1 87.94 44 THR B C 1
ATOM 1818 O O . THR B 1 44 ? -8.859 16.922 5.984 1 87.94 44 THR B O 1
ATOM 1821 N N . TYR B 1 45 ? -7.738 18.672 5.348 1 88.5 45 TYR B N 1
ATOM 1822 C CA . TYR B 1 45 ? -7.57 18.141 3.996 1 88.5 45 TYR B CA 1
ATOM 1823 C C . TYR B 1 45 ? -6.801 16.828 4.012 1 88.5 45 TYR B C 1
ATOM 1825 O O . TYR B 1 45 ? -7.234 15.844 3.41 1 88.5 45 TYR B O 1
ATOM 1833 N N . LEU B 1 46 ? -5.648 16.812 4.621 1 93.81 46 LEU B N 1
ATOM 1834 C CA . LEU B 1 46 ? -4.828 15.617 4.684 1 93.81 46 LEU B CA 1
ATOM 1835 C C . LEU B 1 46 ? -5.605 14.461 5.305 1 93.81 46 LEU B C 1
ATOM 1837 O O . LEU B 1 46 ? -5.531 13.328 4.828 1 93.81 46 LEU B O 1
ATOM 1841 N N . GLU B 1 47 ? -6.297 14.789 6.316 1 91.06 47 GLU B N 1
ATOM 1842 C CA . GLU B 1 47 ? -7.113 13.766 6.953 1 91.06 47 GLU B CA 1
ATOM 1843 C C . GLU B 1 47 ? -8.156 13.203 5.988 1 91.06 47 GLU B C 1
ATOM 1845 O O . GLU B 1 47 ? -8.344 11.992 5.906 1 91.06 47 GLU B O 1
ATOM 1850 N N . SER B 1 48 ? -8.844 14.023 5.309 1 88.25 48 SER B N 1
ATOM 1851 C CA . SER B 1 48 ? -9.844 13.602 4.34 1 88.25 48 SER B CA 1
ATOM 1852 C C . SER B 1 48 ? -9.234 12.742 3.238 1 88.25 48 SER B C 1
ATOM 1854 O O . SER B 1 48 ? -9.773 11.695 2.881 1 88.25 48 SER B O 1
ATOM 1856 N N . LYS B 1 49 ? -8.125 13.258 2.762 1 89.88 49 LYS B N 1
ATOM 1857 C CA . LYS B 1 49 ? -7.426 12.5 1.73 1 89.88 49 LYS B CA 1
ATOM 1858 C C . LYS B 1 49 ? -7.039 11.109 2.24 1 89.88 49 LYS B C 1
ATOM 1860 O O . LYS B 1 49 ? -7.191 10.117 1.528 1 89.88 49 LYS B O 1
ATOM 1865 N N . ALA B 1 50 ? -6.547 11.094 3.4 1 92.38 50 ALA B N 1
ATOM 1866 C CA . ALA B 1 50 ? -6.152 9.828 4.016 1 92.38 50 ALA B CA 1
ATOM 1867 C C . ALA B 1 50 ? -7.344 8.883 4.148 1 92.38 50 ALA B C 1
ATOM 1869 O O . ALA B 1 50 ? -7.258 7.707 3.793 1 92.38 50 ALA B O 1
ATOM 1870 N N . ARG B 1 51 ? -8.43 9.359 4.605 1 88.12 51 ARG B N 1
ATOM 1871 C CA . ARG B 1 51 ? -9.625 8.539 4.781 1 88.12 51 ARG B CA 1
ATOM 1872 C C . ARG B 1 51 ? -10.094 7.957 3.449 1 88.12 51 ARG B C 1
ATOM 1874 O O . ARG B 1 51 ? -10.477 6.785 3.375 1 88.12 51 ARG B O 1
ATOM 1881 N N . ILE B 1 52 ? -10.07 8.703 2.41 1 89.31 52 ILE B N 1
ATOM 1882 C CA . ILE B 1 52 ? -10.477 8.273 1.075 1 89.31 52 ILE B CA 1
ATOM 1883 C C . ILE B 1 52 ? -9.555 7.156 0.592 1 89.31 52 ILE B C 1
ATOM 1885 O O . ILE B 1 52 ? -10.008 6.207 -0.057 1 89.31 52 ILE B O 1
ATOM 1889 N N . MET B 1 53 ? -8.305 7.223 1.008 1 89.75 53 MET B N 1
ATOM 1890 C CA . MET B 1 53 ? -7.305 6.297 0.496 1 89.75 53 MET B CA 1
ATOM 1891 C C . MET B 1 53 ? -7.488 4.906 1.101 1 89.75 53 MET B C 1
ATOM 1893 O O . MET B 1 53 ? -6.949 3.926 0.587 1 89.75 53 MET B O 1
ATOM 1897 N N . THR B 1 54 ? -8.234 4.832 2.184 1 86.94 54 THR B N 1
ATOM 1898 C CA . THR B 1 54 ? -8.453 3.539 2.818 1 86.94 54 THR B CA 1
ATOM 1899 C C . THR B 1 54 ? -9.531 2.75 2.08 1 86.94 54 THR B C 1
ATOM 1901 O O . THR B 1 54 ? -9.672 1.542 2.283 1 86.94 54 THR B O 1
ATOM 1904 N N . VAL B 1 55 ? -10.32 3.391 1.331 1 85.75 55 VAL B N 1
ATOM 1905 C CA . VAL B 1 55 ? -11.391 2.762 0.574 1 85.75 55 VAL B CA 1
ATOM 1906 C C . VAL B 1 55 ? -10.93 2.498 -0.859 1 85.75 55 VAL B C 1
ATOM 1908 O O . VAL B 1 55 ? -10.742 3.436 -1.637 1 85.75 55 VAL B O 1
ATOM 1911 N N . PRO B 1 56 ? -10.828 1.288 -1.278 1 84.44 56 PRO B N 1
ATOM 1912 C CA . PRO B 1 56 ? -10.156 0.933 -2.527 1 84.44 56 PRO B CA 1
ATOM 1913 C C . PRO B 1 56 ? -10.711 1.687 -3.734 1 84.44 56 PRO B C 1
ATOM 1915 O O . PRO B 1 56 ? -9.945 2.312 -4.477 1 84.44 56 PRO B O 1
ATOM 1918 N N . HIS B 1 57 ? -12.031 1.683 -3.945 1 85.69 57 HIS B N 1
ATOM 1919 C CA . HIS B 1 57 ? -12.586 2.328 -5.133 1 85.69 57 HIS B CA 1
ATOM 1920 C C . HIS B 1 57 ? -12.43 3.844 -5.055 1 85.69 57 HIS B C 1
ATOM 1922 O O . HIS B 1 57 ? -12.203 4.5 -6.074 1 85.69 57 HIS B O 1
ATOM 1928 N N . LEU B 1 58 ? -12.5 4.398 -3.893 1 90.12 58 LEU B N 1
ATOM 1929 C CA . LEU B 1 58 ? -12.32 5.836 -3.725 1 90.12 58 LEU B CA 1
ATOM 1930 C C . LEU B 1 58 ? -10.852 6.227 -3.887 1 90.12 58 LEU B C 1
ATOM 1932 O O . LEU B 1 58 ? -10.547 7.281 -4.445 1 90.12 58 LEU B O 1
ATOM 1936 N N . ALA B 1 59 ? -10 5.406 -3.32 1 91.06 59 ALA B N 1
ATOM 1937 C CA . ALA B 1 59 ? -8.57 5.652 -3.473 1 91.06 59 ALA B CA 1
ATOM 1938 C C . ALA B 1 59 ? -8.18 5.738 -4.945 1 91.06 59 ALA B C 1
ATOM 1940 O O . ALA B 1 59 ? -7.426 6.629 -5.344 1 91.06 59 ALA B O 1
ATOM 1941 N N . LEU B 1 60 ? -8.68 4.812 -5.805 1 92.94 60 LEU B N 1
ATOM 1942 C CA . LEU B 1 60 ? -8.391 4.82 -7.234 1 92.94 60 LEU B CA 1
ATOM 1943 C C . LEU B 1 60 ? -8.82 6.137 -7.871 1 92.94 60 LEU B C 1
ATOM 1945 O O . LEU B 1 60 ? -8.055 6.762 -8.602 1 92.94 60 LEU B O 1
ATOM 1949 N N . THR B 1 61 ? -10.039 6.531 -7.508 1 91.62 61 THR B N 1
ATOM 1950 C CA . THR B 1 61 ? -10.578 7.773 -8.055 1 91.62 61 THR B CA 1
ATOM 1951 C C . THR B 1 61 ? -9.742 8.969 -7.598 1 91.62 61 THR B C 1
ATOM 1953 O O . THR B 1 61 ? -9.375 9.82 -8.406 1 91.62 61 THR B O 1
ATOM 1956 N N . SER B 1 62 ? -9.422 8.984 -6.402 1 89.69 62 SER B N 1
ATOM 1957 C CA . SER B 1 62 ? -8.664 10.086 -5.824 1 89.69 62 SER B CA 1
ATOM 1958 C C . SER B 1 62 ? -7.266 10.172 -6.426 1 89.69 62 SER B C 1
ATOM 1960 O O . SER B 1 62 ? -6.73 11.266 -6.609 1 89.69 62 SER B O 1
ATOM 1962 N N . CYS B 1 63 ? -6.672 9.086 -6.695 1 92.62 63 CYS B N 1
ATOM 1963 C CA . CYS B 1 63 ? -5.316 9.031 -7.238 1 92.62 63 CYS B CA 1
ATOM 1964 C C . CYS B 1 63 ? -5.332 9.164 -8.758 1 92.62 63 CYS B C 1
ATOM 1966 O O . CYS B 1 63 ? -4.277 9.195 -9.391 1 92.62 63 CYS B O 1
ATOM 1968 N N . GLY B 1 64 ? -6.551 9.172 -9.406 1 94 64 GLY B N 1
ATOM 1969 C CA . GLY B 1 64 ? -6.68 9.266 -10.852 1 94 64 GLY B CA 1
ATOM 1970 C C . GLY B 1 64 ? -6.297 7.98 -11.57 1 94 64 GLY B C 1
ATOM 1971 O O . GLY B 1 64 ? -5.789 8.016 -12.695 1 94 64 GLY B O 1
ATOM 1972 N N . ILE B 1 65 ? -6.387 6.91 -10.914 1 94.06 65 ILE B N 1
ATOM 1973 C CA . ILE B 1 65 ? -6.043 5.609 -11.484 1 94.06 65 ILE B CA 1
ATOM 1974 C C . ILE B 1 65 ? -7.262 5.016 -12.188 1 94.06 65 ILE B C 1
ATOM 1976 O O . ILE B 1 65 ? -8.352 4.973 -11.617 1 94.06 65 ILE B O 1
ATOM 1980 N N . LYS B 1 66 ? -7.074 4.594 -13.375 1 91.94 66 LYS B N 1
ATOM 1981 C CA . LYS B 1 66 ? -8.164 4.016 -14.164 1 91.94 66 LYS B CA 1
ATOM 1982 C C . LYS B 1 66 ? -7.695 2.771 -14.914 1 91.94 66 LYS B C 1
ATOM 1984 O O . LYS B 1 66 ? -6.504 2.611 -15.18 1 91.94 66 LYS B O 1
ATOM 1989 N N . GLN B 1 67 ? -8.695 1.923 -15.141 1 89.88 67 GLN B N 1
ATOM 1990 C CA . GLN B 1 67 ? -8.414 0.751 -15.969 1 89.88 67 GLN B CA 1
ATOM 1991 C C . GLN B 1 67 ? -8.234 1.139 -17.438 1 89.88 67 GLN B C 1
ATOM 1993 O O . GLN B 1 67 ? -8.984 1.964 -17.953 1 89.88 67 GLN B O 1
ATOM 1998 N N . SER B 1 68 ? -7.176 0.674 -18.016 1 86.12 68 SER B N 1
ATOM 1999 C CA . SER B 1 68 ? -6.887 0.977 -19.406 1 86.12 68 SER B CA 1
ATOM 2000 C C . SER B 1 68 ? -7.488 -0.073 -20.328 1 86.12 68 SER B C 1
ATOM 2002 O O . SER B 1 68 ? -7.781 -1.192 -19.906 1 86.12 68 SER B O 1
ATOM 2004 N N . ASP B 1 69 ? -7.734 0.368 -21.5 1 77.75 69 ASP B N 1
ATOM 2005 C CA . ASP B 1 69 ? -8.195 -0.56 -22.531 1 77.75 69 ASP B CA 1
ATOM 2006 C C . ASP B 1 69 ? -7.156 -1.644 -22.797 1 77.75 69 ASP B C 1
ATOM 2008 O O . ASP B 1 69 ? -7.496 -2.74 -23.25 1 77.75 69 ASP B O 1
ATOM 2012 N N . VAL B 1 70 ? -6.059 -1.138 -22.547 1 72.5 70 VAL B N 1
ATOM 2013 C CA . VAL B 1 70 ? -4.98 -2.117 -22.625 1 72.5 70 VAL B CA 1
ATOM 2014 C C . VAL B 1 70 ? -4.852 -2.865 -21.297 1 72.5 70 VAL B C 1
ATOM 2016 O O . VAL B 1 70 ? -5.582 -2.584 -20.359 1 72.5 70 VAL B O 1
ATOM 2019 N N . GLU B 1 71 ? -4.188 -3.863 -21.125 1 66.44 71 GLU B N 1
ATOM 20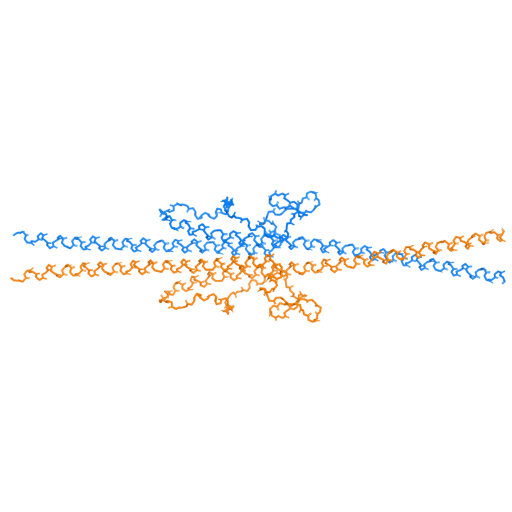20 C CA . GLU B 1 71 ? -4.043 -4.656 -19.922 1 66.44 71 GLU B CA 1
ATOM 2021 C C . GLU B 1 71 ? -3.404 -3.838 -18.797 1 66.44 71 GLU B C 1
ATOM 2023 O O . GLU B 1 71 ? -2.373 -3.193 -19 1 66.44 71 GLU B O 1
ATOM 2028 N N . GLY B 1 72 ? -4.375 -3.664 -17.719 1 81.81 72 GLY B N 1
ATOM 2029 C CA . GLY B 1 72 ? -3.787 -3.123 -16.5 1 81.81 72 GLY B CA 1
ATOM 2030 C C . GLY B 1 72 ? -4.324 -1.752 -16.141 1 81.81 72 GLY B C 1
ATOM 2031 O O . GLY B 1 72 ? -5.457 -1.412 -16.484 1 81.81 72 GLY B O 1
ATOM 2032 N N . PHE B 1 73 ? -3.729 -0.961 -15.297 1 91.94 73 PHE B N 1
ATOM 2033 C CA . PHE B 1 73 ? -4.137 0.345 -14.797 1 91.94 73 PHE B CA 1
ATOM 2034 C C . PHE B 1 73 ? -3.195 1.436 -15.289 1 91.94 73 PHE B C 1
ATOM 2036 O O . PHE B 1 73 ? -2.037 1.161 -15.617 1 91.94 73 PHE B O 1
ATOM 2043 N N . ILE B 1 74 ? -3.756 2.633 -15.367 1 93.12 74 ILE B N 1
ATOM 2044 C CA . ILE B 1 74 ? -2.959 3.824 -15.641 1 93.12 74 ILE B CA 1
ATOM 2045 C C . ILE B 1 74 ? -3.217 4.875 -14.562 1 93.12 74 ILE B C 1
ATOM 2047 O O . ILE B 1 74 ? -4.301 4.918 -13.969 1 93.12 74 ILE B O 1
ATOM 2051 N N . ASP B 1 75 ? -2.156 5.695 -14.344 1 90.12 75 ASP B N 1
ATOM 2052 C CA . ASP B 1 75 ? -2.365 6.738 -13.344 1 90.12 75 ASP B CA 1
ATOM 2053 C C . ASP B 1 75 ? -2.807 8.047 -13.992 1 90.12 75 ASP B C 1
ATOM 2055 O O . ASP B 1 75 ? -3.137 8.078 -15.18 1 90.12 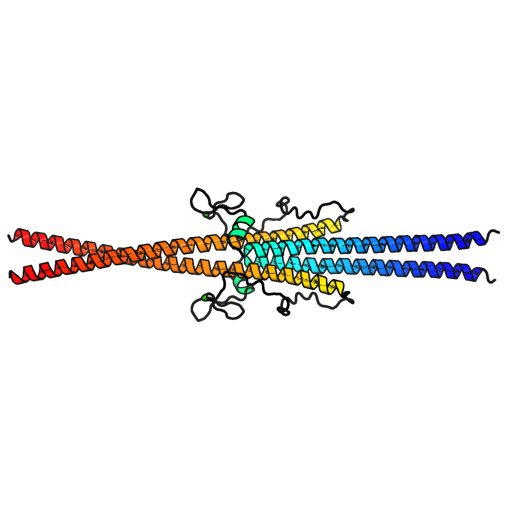75 ASP B O 1
ATOM 2059 N N . ARG B 1 76 ? -2.834 9.039 -13.203 1 88.12 76 ARG B N 1
ATOM 2060 C CA . ARG B 1 76 ? -3.381 10.336 -13.609 1 88.12 76 ARG B CA 1
ATOM 2061 C C . ARG B 1 76 ? -2.619 10.898 -14.805 1 88.12 76 ARG B C 1
ATOM 2063 O O . ARG B 1 76 ? -3.201 11.578 -15.648 1 88.12 76 ARG B O 1
ATOM 2070 N N . THR B 1 77 ? -1.373 10.547 -14.93 1 87.19 77 THR B N 1
ATOM 2071 C CA . THR B 1 77 ? -0.529 11.086 -15.992 1 87.19 77 THR B CA 1
ATOM 2072 C C . THR B 1 77 ? -0.551 10.164 -17.203 1 87.19 77 THR B C 1
ATOM 2074 O O . THR B 1 77 ? 0.097 10.445 -18.219 1 87.19 77 THR B O 1
ATOM 2077 N N . GLY B 1 78 ? -1.215 9.023 -17.078 1 88.81 78 GLY B N 1
ATOM 2078 C CA . GLY B 1 78 ? -1.295 8.086 -18.188 1 88.81 78 GLY B CA 1
ATOM 2079 C C . GLY B 1 78 ? -0.205 7.027 -18.156 1 88.81 78 GLY B C 1
ATOM 2080 O O . GLY B 1 78 ? -0.046 6.262 -19.094 1 88.81 78 GLY B O 1
ATOM 2081 N N . THR B 1 79 ? 0.57 7.027 -17.125 1 89.31 79 THR B N 1
ATOM 2082 C CA . THR B 1 79 ? 1.627 6.031 -16.969 1 89.31 79 THR B CA 1
ATOM 2083 C C . THR B 1 79 ? 1.041 4.668 -16.625 1 89.31 79 THR B C 1
ATOM 2085 O O . THR B 1 79 ? 0.283 4.543 -15.656 1 89.31 79 THR B O 1
ATOM 2088 N N . PRO B 1 80 ? 1.372 3.697 -17.391 1 91.62 80 PRO B N 1
ATOM 2089 C CA . PRO B 1 80 ? 0.855 2.357 -17.094 1 91.62 80 PRO B CA 1
ATOM 2090 C C . PRO B 1 80 ? 1.445 1.754 -15.828 1 91.62 80 PRO B C 1
ATOM 2092 O O . PRO B 1 80 ? 2.576 2.076 -15.453 1 91.62 80 PRO B O 1
ATOM 2095 N N . MET B 1 81 ? 0.683 0.937 -15.156 1 90 81 MET B N 1
ATOM 2096 C CA . MET B 1 81 ? 1.047 0.315 -13.891 1 90 81 MET B CA 1
ATOM 2097 C C . MET B 1 81 ? 2.404 -0.371 -13.992 1 90 81 MET B C 1
ATOM 2099 O O . MET B 1 81 ? 3.17 -0.386 -13.023 1 90 81 MET B O 1
ATOM 2103 N N . SER B 1 82 ? 2.746 -0.967 -15.094 1 88.38 82 SER B N 1
ATOM 2104 C CA . SER B 1 82 ? 4.008 -1.677 -15.281 1 88.38 82 SER B CA 1
ATOM 2105 C C . SER B 1 82 ? 5.199 -0.733 -15.156 1 88.38 82 SER B C 1
ATOM 2107 O O . SER B 1 82 ? 6.328 -1.177 -14.938 1 88.38 82 SER B O 1
ATOM 2109 N N . SER B 1 83 ? 4.961 0.567 -15.258 1 87.94 83 SER B N 1
ATOM 2110 C CA . SER B 1 83 ? 6.043 1.548 -15.203 1 87.94 83 SER B CA 1
ATOM 2111 C C . SER B 1 83 ? 6.039 2.309 -13.883 1 87.94 83 SER B C 1
ATOM 2113 O O . SER B 1 83 ? 6.816 3.25 -13.703 1 87.94 83 SER B O 1
ATOM 2115 N N . TRP B 1 84 ? 5.082 1.833 -13.008 1 88.56 84 TRP B N 1
ATOM 2116 C CA . TRP B 1 84 ? 5.023 2.523 -11.719 1 88.56 84 TRP B CA 1
ATOM 2117 C C . TRP B 1 84 ? 6.23 2.172 -10.859 1 88.56 84 TRP B C 1
ATOM 2119 O O . TRP B 1 84 ? 6.633 1.009 -10.789 1 88.56 84 TRP B O 1
ATOM 2129 N N . SER B 1 85 ? 6.82 3.197 -10.281 1 76.44 85 SER B N 1
ATOM 2130 C CA . SER B 1 85 ? 7.977 2.98 -9.422 1 76.44 85 SER B CA 1
ATOM 2131 C C . SER B 1 85 ? 7.551 2.514 -8.031 1 76.44 85 SER B C 1
ATOM 2133 O O . SER B 1 85 ? 6.512 2.939 -7.52 1 76.44 85 SER B O 1
ATOM 2135 N N . LYS B 1 86 ? 8.383 1.673 -7.531 1 69.88 86 LYS B N 1
ATOM 2136 C CA . LYS B 1 86 ? 8.164 1.27 -6.145 1 69.88 86 LYS B CA 1
ATOM 2137 C C . LYS B 1 86 ? 8.68 2.332 -5.18 1 69.88 86 LYS B C 1
ATOM 2139 O O . LYS B 1 86 ? 8.328 2.326 -3.998 1 69.88 86 LYS B O 1
ATOM 2144 N N . ASN B 1 87 ? 9.445 3.193 -5.758 1 67.31 87 ASN B N 1
ATOM 2145 C CA . ASN B 1 87 ? 10.039 4.246 -4.941 1 67.31 87 ASN B CA 1
ATOM 2146 C C . ASN B 1 87 ? 9.336 5.586 -5.156 1 67.31 87 ASN B C 1
ATOM 2148 O O . ASN B 1 87 ? 8.805 5.848 -6.234 1 67.31 87 ASN B O 1
ATOM 2152 N N . VAL B 1 88 ? 9.078 6.277 -4.102 1 63.81 88 VAL B N 1
ATOM 2153 C CA . VAL B 1 88 ? 8.516 7.617 -4.211 1 63.81 88 VAL B CA 1
ATOM 2154 C C . VAL B 1 88 ? 9.602 8.602 -4.621 1 63.81 88 VAL B C 1
ATOM 2156 O O . VAL B 1 88 ? 10.68 8.633 -4.023 1 63.81 88 VAL B O 1
ATOM 2159 N N . ASN B 1 89 ? 9.508 9.18 -5.867 1 58.34 89 ASN B N 1
ATOM 2160 C CA . ASN B 1 89 ? 10.367 10.305 -6.219 1 58.34 89 ASN B CA 1
ATOM 2161 C C . ASN B 1 89 ? 9.898 11.594 -5.555 1 58.34 89 ASN B C 1
ATOM 2163 O O . ASN B 1 89 ? 8.82 12.102 -5.867 1 58.34 89 ASN B O 1
ATOM 2167 N N . PHE B 1 90 ? 10.32 11.758 -4.348 1 53.25 90 PHE B N 1
ATOM 2168 C CA . PHE B 1 90 ? 9.938 12.984 -3.67 1 53.25 90 PHE B CA 1
ATOM 2169 C C . PHE B 1 90 ? 10.352 14.203 -4.484 1 53.25 90 PHE B C 1
ATOM 2171 O O . PHE B 1 90 ? 11.5 14.32 -4.898 1 53.25 90 PHE B O 1
ATOM 2178 N N . PHE B 1 91 ? 9.641 14.484 -5.617 1 45.28 91 PHE B N 1
ATOM 2179 C CA . PHE B 1 91 ? 9.938 15.68 -6.406 1 45.28 91 PHE B CA 1
ATOM 2180 C C . PHE B 1 91 ? 10.211 16.875 -5.504 1 45.28 91 PHE B C 1
ATOM 2182 O O . PHE B 1 91 ? 9.711 16.938 -4.383 1 45.28 91 PHE B O 1
ATOM 2189 N N . ASP B 1 92 ? 11.258 17.625 -5.758 1 42.41 92 ASP B N 1
ATOM 2190 C CA . ASP B 1 92 ? 11.5 19.016 -5.355 1 42.41 92 ASP B CA 1
ATOM 2191 C C . ASP B 1 92 ? 10.273 19.891 -5.617 1 42.41 92 ASP B C 1
ATOM 2193 O O . ASP B 1 92 ? 9.773 19.938 -6.742 1 42.41 92 ASP B O 1
ATOM 2197 N N . PHE B 1 93 ? 9.383 20.016 -4.836 1 38.16 93 PHE B N 1
ATOM 2198 C CA . PHE B 1 93 ? 8.258 20.953 -4.902 1 38.16 93 PHE B CA 1
ATOM 2199 C C . PHE B 1 93 ? 8.656 22.234 -5.613 1 38.16 93 PHE B C 1
ATOM 2201 O O . PHE B 1 93 ? 7.852 23.156 -5.746 1 38.16 93 PHE B O 1
ATOM 2208 N N . ASP B 1 94 ? 9.859 22.719 -5.973 1 37.56 94 ASP B N 1
ATOM 2209 C CA . ASP B 1 94 ? 9.719 23.953 -6.738 1 37.56 94 ASP B CA 1
ATOM 2210 C C . ASP B 1 94 ? 8.633 23.828 -7.801 1 37.56 94 ASP B C 1
ATOM 2212 O O . ASP B 1 94 ? 8.133 24.828 -8.312 1 37.56 94 ASP B O 1
ATOM 2216 N N . CYS B 1 95 ? 8.586 22.75 -8.602 1 35.03 95 CYS B N 1
ATOM 2217 C CA . CYS B 1 95 ? 7.758 22.859 -9.789 1 35.03 95 CYS B CA 1
ATOM 2218 C C . CYS B 1 95 ? 6.297 22.562 -9.469 1 35.03 95 CYS B C 1
ATOM 2220 O O . CYS B 1 95 ? 5.445 22.578 -10.352 1 35.03 95 CYS B O 1
ATOM 2222 N N . ARG B 1 96 ? 5.914 21.672 -8.688 1 39.12 96 ARG B N 1
ATOM 2223 C CA . ARG B 1 96 ? 4.469 21.484 -8.688 1 39.12 96 ARG B CA 1
ATOM 2224 C C . ARG B 1 96 ? 3.748 22.75 -8.25 1 39.12 96 ARG B C 1
ATOM 2226 O O . ARG B 1 96 ? 3.68 23.062 -7.051 1 39.12 96 ARG B O 1
ATOM 2233 N N . GLU B 1 97 ? 3.82 23.797 -8.75 1 35.31 97 GLU B N 1
ATOM 2234 C CA . GLU B 1 97 ? 2.932 24.953 -8.648 1 35.31 97 GLU B CA 1
ATOM 2235 C C . GLU B 1 97 ? 1.475 24.516 -8.523 1 35.31 97 GLU B C 1
ATOM 2237 O O . GLU B 1 97 ? 0.645 25.25 -7.988 1 35.31 97 GLU B O 1
ATOM 2242 N N . ALA B 1 98 ? 0.961 23.578 -9.438 1 33.38 98 ALA B N 1
ATOM 2243 C CA . ALA B 1 98 ? -0.446 23.703 -9.812 1 33.38 98 ALA B CA 1
ATOM 2244 C C . ALA B 1 98 ? -1.352 23.531 -8.594 1 33.38 98 ALA B C 1
ATOM 2246 O O . ALA B 1 98 ? -2.205 24.391 -8.328 1 33.38 98 ALA B O 1
ATOM 2247 N N . GLU B 1 99 ? -2.023 22.141 -8.414 1 36.59 99 GLU B N 1
ATOM 2248 C CA . GLU B 1 99 ? -3.449 21.922 -8.195 1 36.59 99 GLU B CA 1
ATOM 2249 C C . GLU B 1 99 ? -3.818 22.109 -6.73 1 36.59 99 GLU B C 1
ATOM 2251 O O . GLU B 1 99 ? -4.996 22.062 -6.367 1 36.59 99 GLU B O 1
ATOM 2256 N N . THR B 1 100 ? -2.992 21.719 -5.785 1 38.47 100 THR B N 1
ATOM 2257 C CA . THR B 1 100 ? -3.777 21.859 -4.566 1 38.47 100 THR B CA 1
ATOM 2258 C C . THR B 1 100 ? -4.199 23.328 -4.371 1 38.47 100 THR B C 1
ATOM 2260 O O . THR B 1 100 ? -3.385 24.156 -3.973 1 38.47 100 THR B O 1
ATOM 2263 N N . SER B 1 101 ? -4.816 23.969 -5.273 1 37.09 101 SER B N 1
ATOM 2264 C CA . SER B 1 101 ? -5.594 25.172 -4.977 1 37.09 101 SER B CA 1
ATOM 2265 C C . SER B 1 101 ? -6.309 25.047 -3.635 1 37.09 101 SER B C 1
ATOM 2267 O O . SER B 1 101 ? -7.48 24.672 -3.58 1 37.09 101 SER B O 1
ATOM 2269 N N . VAL B 1 102 ? -5.969 24.234 -2.785 1 41.22 102 VAL B N 1
ATOM 2270 C CA . VAL B 1 102 ? -6.613 24.609 -1.527 1 41.22 102 VAL B CA 1
ATOM 2271 C C . VAL B 1 102 ? -6.727 26.125 -1.425 1 41.22 102 VAL B C 1
ATOM 2273 O O . VAL B 1 102 ? -5.734 26.844 -1.563 1 41.22 102 VAL B O 1
ATOM 2276 N N . GLY B 1 103 ? -7.789 26.719 -2.004 1 36.66 103 GLY B N 1
ATOM 2277 C CA . GLY B 1 103 ? -8.195 28.109 -1.942 1 36.66 103 GLY B CA 1
ATOM 2278 C C . GLY B 1 103 ? -7.637 28.844 -0.737 1 36.66 103 GLY B C 1
ATOM 2279 O O . GLY B 1 103 ? -8.367 29.141 0.214 1 36.66 103 GLY B O 1
ATOM 2280 N N . VAL B 1 104 ? -6.645 28.438 -0.056 1 40.56 104 VAL B N 1
ATOM 2281 C CA . VAL B 1 104 ? -6.125 29.531 0.765 1 40.56 104 VAL B CA 1
ATOM 2282 C C . VAL B 1 104 ? -6.109 30.828 -0.043 1 40.56 104 VAL B C 1
ATOM 2284 O O . VAL B 1 104 ? -5.211 31.047 -0.859 1 40.56 104 VAL B O 1
ATOM 2287 N N . ASN B 1 105 ? -7.164 31.062 -0.917 1 35.62 105 ASN B N 1
ATOM 2288 C CA . ASN B 1 105 ? -7.359 32.312 -1.654 1 35.62 105 ASN B CA 1
ATOM 2289 C C . ASN B 1 105 ? -6.785 33.5 -0.898 1 35.62 105 ASN B C 1
ATOM 2291 O O . ASN B 1 105 ? -6.863 33.562 0.33 1 35.62 105 ASN B O 1
ATOM 2295 N N . SER B 1 106 ? -5.93 34.188 -1.554 1 37.78 106 SER B N 1
ATOM 2296 C CA . SER B 1 106 ? -5.32 35.531 -1.445 1 37.78 106 SER B CA 1
ATOM 2297 C C . SER B 1 106 ? -6.32 36.562 -0.933 1 37.78 106 SER B C 1
ATOM 2299 O O . SER B 1 106 ? -6.094 37.75 -1.046 1 37.78 106 SER B O 1
ATOM 2301 N N . GLN B 1 107 ? -7.539 36.188 -0.824 1 34.47 107 GLN B N 1
ATOM 2302 C CA . GLN B 1 107 ? -8.219 37.469 -0.667 1 34.47 107 GLN B CA 1
ATOM 2303 C C . GLN B 1 107 ? -7.555 38.312 0.413 1 34.47 107 GLN B C 1
ATOM 2305 O O . GLN B 1 107 ? -7.82 39.531 0.516 1 34.47 107 GLN B O 1
ATOM 2310 N N . HIS B 1 108 ? -7.539 37.781 1.682 1 37.59 108 HIS B N 1
ATOM 2311 C CA . HIS B 1 108 ? -7.398 38.844 2.666 1 37.59 108 HIS B CA 1
ATOM 2312 C C . HIS B 1 108 ? -6.078 39.594 2.488 1 37.59 108 HIS B C 1
ATOM 2314 O O . HIS B 1 108 ? -5.199 39.125 1.757 1 37.59 108 HIS B O 1
ATOM 2320 N N . GLY B 1 109 ? -5.73 40.469 3.506 1 38.09 109 GLY B N 1
ATOM 2321 C CA . GLY B 1 109 ? -4.707 41.5 3.676 1 38.09 109 GLY B CA 1
ATOM 2322 C C . GLY B 1 109 ? -3.318 41 3.301 1 38.09 109 GLY B C 1
ATOM 2323 O O . GLY B 1 109 ? -3.111 39.812 3.078 1 38.09 109 GLY B O 1
ATOM 2324 N N . LEU B 1 110 ? -2.406 41.938 3.043 1 41.78 110 LEU B N 1
ATOM 2325 C CA . LEU B 1 110 ? -0.967 41.906 2.809 1 41.78 110 LEU B CA 1
ATOM 2326 C C . LEU B 1 110 ? -0.319 40.781 3.625 1 41.78 110 LEU B C 1
ATOM 2328 O O . LEU B 1 110 ? -0.198 40.906 4.848 1 41.78 110 LEU B O 1
ATOM 2332 N N . LEU B 1 111 ? -0.793 39.594 3.385 1 49.09 111 LEU B N 1
ATOM 2333 C CA . LEU B 1 111 ? 0.077 38.594 3.963 1 49.09 111 LEU B CA 1
ATOM 2334 C C . LEU B 1 111 ? 1.529 39.062 3.967 1 49.09 111 LEU B C 1
ATOM 2336 O O . LEU B 1 111 ? 2.045 39.5 2.939 1 49.09 111 LEU B O 1
ATOM 2340 N N . ASP B 1 112 ? 1.885 39.438 5.051 1 59.81 112 ASP B N 1
ATOM 2341 C CA . ASP B 1 112 ? 3.303 39.75 5.152 1 59.81 112 ASP B CA 1
ATOM 2342 C C . ASP B 1 112 ? 4.164 38.656 4.516 1 59.81 112 ASP B C 1
ATOM 2344 O O . ASP B 1 112 ? 3.727 37.531 4.379 1 59.81 112 ASP B O 1
ATOM 2348 N N . GLU B 1 113 ? 4.941 38.969 3.613 1 62.62 113 GLU B N 1
ATOM 2349 C CA . GLU B 1 113 ? 5.945 38.156 2.947 1 62.62 113 GLU B CA 1
ATOM 2350 C C . GLU B 1 113 ? 6.32 36.938 3.799 1 62.62 113 GLU B C 1
ATOM 2352 O O . GLU B 1 113 ? 6.504 35.844 3.275 1 62.62 113 GLU B O 1
ATOM 2357 N N . GLN B 1 114 ? 6.281 37.062 5.086 1 65.5 114 GLN B N 1
ATOM 2358 C CA . GLN B 1 114 ? 6.68 36 5.992 1 65.5 114 GLN B CA 1
ATOM 2359 C C . GLN B 1 114 ? 5.598 34.938 6.086 1 65.5 114 GLN B C 1
ATOM 2361 O O . GLN B 1 114 ? 5.906 33.75 6.168 1 65.5 114 GLN B O 1
ATOM 2366 N N . ASP B 1 115 ? 4.316 35.375 5.949 1 68.88 115 ASP B N 1
ATOM 2367 C CA . ASP B 1 115 ? 3.205 34.438 6.039 1 68.88 115 ASP B CA 1
ATOM 2368 C C . ASP B 1 115 ? 3.105 33.594 4.777 1 68.88 115 ASP B C 1
ATOM 2370 O O . ASP B 1 115 ? 2.807 32.375 4.852 1 68.88 115 ASP B O 1
ATOM 2374 N N . ALA B 1 116 ? 3.393 34.188 3.703 1 71.75 116 ALA B N 1
ATOM 2375 C CA . ALA B 1 116 ? 3.336 33.469 2.438 1 71.75 116 ALA B CA 1
ATOM 2376 C C . ALA B 1 116 ? 4.402 32.375 2.383 1 71.75 116 ALA B C 1
ATOM 2378 O O . ALA B 1 116 ? 4.137 31.266 1.916 1 71.75 116 ALA B O 1
ATOM 2379 N N . SER B 1 117 ? 5.609 32.688 2.812 1 74.69 117 SER B N 1
ATOM 2380 C CA . SER B 1 117 ? 6.699 31.734 2.838 1 74.69 117 SER B CA 1
ATOM 2381 C C . SER B 1 117 ? 6.375 30.562 3.764 1 74.69 117 SER B C 1
ATOM 2383 O O . SER B 1 117 ? 6.605 29.406 3.414 1 74.69 117 SER B O 1
ATOM 2385 N N . TYR B 1 118 ? 5.832 30.906 4.863 1 74.12 118 TYR B N 1
ATOM 2386 C CA . TYR B 1 118 ? 5.461 29.891 5.84 1 74.12 118 TYR B CA 1
ATOM 2387 C C . TYR B 1 118 ? 4.402 28.953 5.273 1 74.12 118 TYR B C 1
ATOM 2389 O O . TYR B 1 118 ? 4.531 27.734 5.367 1 74.12 118 TYR B O 1
ATOM 2397 N N . MET B 1 119 ? 3.396 29.438 4.727 1 78.56 119 MET B N 1
ATOM 2398 C CA . MET B 1 119 ? 2.32 28.625 4.172 1 78.56 119 MET B CA 1
ATOM 2399 C C . MET B 1 119 ? 2.83 27.766 3.02 1 78.56 119 MET B C 1
ATOM 2401 O O . MET B 1 119 ? 2.389 26.625 2.846 1 78.56 119 MET B O 1
ATOM 2405 N N . GLY B 1 120 ? 3.73 28.312 2.199 1 80.75 120 GLY B N 1
ATOM 2406 C CA . GLY B 1 120 ? 4.352 27.547 1.135 1 80.75 120 GLY B CA 1
ATOM 2407 C C . GLY B 1 120 ? 5.055 26.297 1.633 1 80.75 120 GLY B C 1
ATOM 2408 O O . GLY B 1 120 ? 4.918 25.234 1.042 1 80.75 120 GLY B O 1
ATOM 2409 N N . GLU B 1 121 ? 5.77 26.453 2.689 1 81.81 121 GLU B N 1
ATOM 2410 C CA . GLU B 1 121 ? 6.461 25.312 3.285 1 81.81 121 GLU B CA 1
ATOM 2411 C C . GLU B 1 121 ? 5.469 24.25 3.773 1 81.81 121 GLU B C 1
ATOM 2413 O O . GLU B 1 121 ? 5.695 23.062 3.609 1 81.81 121 GLU B O 1
ATOM 2418 N N . MET B 1 122 ? 4.414 24.703 4.422 1 83.75 122 MET B N 1
ATOM 2419 C CA . MET B 1 122 ? 3.404 23.797 4.941 1 83.75 122 MET B CA 1
ATOM 2420 C C . MET B 1 122 ? 2.719 23.047 3.803 1 83.75 122 MET B C 1
ATOM 2422 O O . MET B 1 122 ? 2.473 21.844 3.908 1 83.75 122 MET B O 1
ATOM 2426 N N . LEU B 1 123 ? 2.447 23.766 2.744 1 85.12 123 LEU B N 1
ATOM 2427 C CA . LEU B 1 123 ? 1.817 23.141 1.581 1 85.12 123 LEU B CA 1
ATOM 2428 C C . LEU B 1 123 ? 2.725 22.078 0.972 1 85.12 123 LEU B C 1
ATOM 2430 O O . LEU B 1 123 ? 2.248 21.031 0.521 1 85.12 123 LEU B O 1
ATOM 2434 N N . ASN B 1 124 ? 3.945 22.422 1.011 1 87.44 124 ASN B N 1
ATOM 2435 C CA . ASN B 1 124 ? 4.914 21.453 0.518 1 87.44 124 ASN B CA 1
ATOM 2436 C C . ASN B 1 124 ? 4.906 20.172 1.354 1 87.44 124 ASN B C 1
ATOM 2438 O O . ASN B 1 124 ? 4.988 19.062 0.812 1 87.44 124 ASN B O 1
ATOM 2442 N N . ARG B 1 125 ? 4.781 20.25 2.561 1 87.56 125 ARG B N 1
ATOM 2443 C CA . ARG B 1 125 ? 4.727 19.109 3.453 1 87.56 125 ARG B CA 1
ATOM 2444 C C . ARG B 1 125 ? 3.465 18.281 3.213 1 87.56 125 ARG B C 1
ATOM 2446 O O . ARG B 1 125 ? 3.52 17.047 3.148 1 87.56 125 ARG B O 1
ATOM 2453 N N . VAL B 1 126 ? 2.41 19.031 3.068 1 90.69 126 VAL B N 1
ATOM 2454 C CA . VAL B 1 126 ? 1.128 18.375 2.803 1 90.69 126 VAL B CA 1
ATOM 2455 C C . VAL B 1 126 ? 1.202 17.609 1.49 1 90.69 126 VAL B C 1
ATOM 2457 O O . VAL B 1 126 ? 0.741 16.469 1.41 1 90.69 126 VAL B O 1
ATOM 2460 N N . GLN B 1 127 ? 1.823 18.172 0.553 1 89.94 127 GLN B N 1
ATOM 2461 C CA . GLN B 1 127 ? 1.95 17.516 -0.745 1 89.94 127 GLN B CA 1
ATOM 2462 C C . GLN B 1 127 ? 2.812 16.266 -0.646 1 89.94 127 GLN B C 1
ATOM 2464 O O . GLN B 1 127 ? 2.492 15.234 -1.243 1 89.94 127 GLN B O 1
ATOM 2469 N N . THR B 1 128 ? 3.912 16.391 0.035 1 89.81 128 THR B N 1
ATOM 2470 C CA . THR B 1 128 ? 4.785 15.242 0.213 1 89.81 128 THR B CA 1
ATOM 2471 C C . THR B 1 128 ? 4.02 14.07 0.832 1 89.81 128 THR B C 1
ATOM 2473 O O . THR B 1 128 ? 4.113 12.938 0.356 1 89.81 128 THR B O 1
ATOM 2476 N N . VAL B 1 129 ? 3.258 14.352 1.892 1 92.5 129 VAL B N 1
ATOM 2477 C CA . VAL B 1 129 ? 2.492 13.305 2.566 1 92.5 129 VAL B CA 1
ATOM 2478 C C . VAL B 1 129 ? 1.468 12.711 1.601 1 92.5 129 VAL B C 1
ATOM 2480 O O . VAL B 1 129 ? 1.292 11.492 1.547 1 92.5 129 VAL B O 1
ATOM 2483 N N . THR B 1 130 ? 0.831 13.508 0.82 1 91.69 130 THR B N 1
ATOM 2484 C CA . THR B 1 130 ? -0.152 13.055 -0.156 1 91.69 130 THR B CA 1
ATOM 2485 C C . THR B 1 130 ? 0.503 12.164 -1.209 1 91.69 130 THR B C 1
ATOM 2487 O O . THR B 1 130 ? -0.037 11.117 -1.565 1 91.69 130 THR B O 1
ATOM 2490 N N . ASP B 1 131 ? 1.646 12.562 -1.649 1 89.5 131 ASP B N 1
ATOM 2491 C CA . ASP B 1 131 ? 2.365 11.789 -2.652 1 89.5 131 ASP B CA 1
ATOM 2492 C C . ASP B 1 131 ? 2.715 10.398 -2.121 1 89.5 131 ASP B C 1
ATOM 2494 O O . ASP B 1 131 ? 2.621 9.406 -2.848 1 89.5 131 ASP B O 1
ATOM 2498 N N . VAL B 1 132 ? 3.131 10.359 -0.909 1 90.75 132 VAL B N 1
ATOM 2499 C CA . VAL B 1 132 ? 3.521 9.078 -0.322 1 90.75 132 VAL B CA 1
ATOM 2500 C C . VAL B 1 132 ? 2.301 8.172 -0.203 1 90.75 132 VAL B C 1
ATOM 2502 O O . VAL B 1 132 ? 2.367 6.984 -0.531 1 90.75 132 VAL B O 1
ATOM 2505 N N . MET B 1 133 ? 1.195 8.719 0.266 1 92.81 133 MET B N 1
ATOM 2506 C CA . MET B 1 133 ? -0.026 7.926 0.355 1 92.81 133 MET B CA 1
ATOM 2507 C C . MET B 1 133 ? -0.434 7.398 -1.018 1 92.81 133 MET B C 1
ATOM 2509 O O . MET B 1 133 ? -0.818 6.238 -1.153 1 92.81 133 MET B O 1
ATOM 2513 N N . GLU B 1 134 ? -0.379 8.219 -2.035 1 90.5 134 GLU B N 1
ATOM 2514 C CA . GLU B 1 134 ? -0.701 7.773 -3.389 1 90.5 134 GLU B CA 1
ATOM 2515 C C . GLU B 1 134 ? 0.249 6.672 -3.852 1 90.5 134 GLU B C 1
ATOM 2517 O O . GLU B 1 134 ? -0.177 5.699 -4.473 1 90.5 134 GLU B O 1
ATOM 2522 N N . CYS B 1 135 ? 1.51 6.832 -3.555 1 90.06 135 CYS B N 1
ATOM 2523 C CA . CYS B 1 135 ? 2.5 5.816 -3.895 1 90.06 135 CYS B CA 1
ATOM 2524 C C . CYS B 1 135 ? 2.172 4.488 -3.217 1 90.06 135 CYS B C 1
ATOM 2526 O O . CYS B 1 135 ? 2.244 3.432 -3.846 1 90.06 135 CYS B O 1
ATOM 2528 N N . LEU B 1 136 ? 1.816 4.539 -2.014 1 91.44 136 LEU B N 1
ATOM 2529 C CA . LEU B 1 136 ? 1.479 3.322 -1.28 1 91.44 136 LEU B CA 1
ATOM 2530 C C . LEU B 1 136 ? 0.241 2.656 -1.87 1 91.44 136 LEU B C 1
ATOM 2532 O O . LEU B 1 136 ? 0.191 1.431 -1.995 1 91.44 136 LEU B O 1
ATOM 2536 N N . VAL B 1 137 ? -0.756 3.441 -2.236 1 91.75 137 VAL B N 1
ATOM 2537 C CA . VAL B 1 137 ? -1.95 2.906 -2.883 1 91.75 137 VAL B CA 1
ATOM 2538 C C . VAL B 1 137 ? -1.561 2.188 -4.172 1 91.75 137 VAL B C 1
ATOM 2540 O O . VAL B 1 137 ? -2.041 1.084 -4.445 1 91.75 137 VAL B O 1
ATOM 2543 N N . LYS B 1 138 ? -0.682 2.805 -4.953 1 90.44 138 LYS B N 1
ATOM 2544 C CA . LYS B 1 138 ? -0.217 2.197 -6.195 1 90.44 138 LYS B CA 1
ATOM 2545 C C . LYS B 1 138 ? 0.493 0.873 -5.93 1 90.44 138 LYS B C 1
ATOM 2547 O O . LYS B 1 138 ? 0.275 -0.109 -6.645 1 90.44 138 LYS B O 1
ATOM 2552 N N . ARG B 1 139 ? 1.282 0.846 -4.934 1 90.69 139 ARG B N 1
ATOM 2553 C CA . ARG B 1 139 ? 2.008 -0.375 -4.594 1 90.69 139 ARG B CA 1
ATOM 2554 C C . ARG B 1 139 ? 1.048 -1.479 -4.164 1 90.69 139 ARG B C 1
ATOM 2556 O O . ARG B 1 139 ? 1.237 -2.645 -4.516 1 90.69 139 ARG B O 1
ATOM 2563 N N . VAL B 1 140 ? 0.068 -1.11 -3.412 1 89.94 140 VAL B N 1
ATOM 2564 C CA . VAL B 1 140 ? -0.941 -2.08 -2.998 1 89.94 140 VAL B CA 1
ATOM 2565 C C . VAL B 1 140 ? -1.635 -2.66 -4.23 1 89.94 140 VAL B C 1
ATOM 2567 O O . VAL B 1 140 ? -1.789 -3.879 -4.348 1 89.94 140 VAL B O 1
ATOM 2570 N N . LEU B 1 141 ? -1.994 -1.821 -5.09 1 90.94 141 LEU B N 1
ATOM 2571 C CA . LEU B 1 141 ? -2.723 -2.252 -6.281 1 90.94 141 LEU B CA 1
ATOM 2572 C C . LEU B 1 141 ? -1.881 -3.211 -7.113 1 90.94 141 LEU B C 1
ATOM 2574 O O . LEU B 1 141 ? -2.365 -4.266 -7.535 1 90.94 141 LEU B O 1
ATOM 2578 N N . VAL B 1 142 ? -0.673 -2.84 -7.367 1 90.5 142 VAL B N 1
ATOM 2579 C CA . VAL B 1 142 ? 0.225 -3.67 -8.164 1 90.5 142 VAL B CA 1
ATOM 2580 C C . VAL B 1 142 ? 0.394 -5.035 -7.496 1 90.5 142 VAL B C 1
ATOM 2582 O O . VAL B 1 142 ? 0.27 -6.07 -8.148 1 90.5 142 VAL B O 1
ATOM 2585 N N . ALA B 1 143 ? 0.673 -4.992 -6.23 1 89.25 143 ALA B N 1
ATOM 2586 C CA . ALA B 1 143 ? 0.906 -6.234 -5.5 1 89.25 143 ALA B CA 1
ATOM 2587 C C . ALA B 1 143 ? -0.342 -7.113 -5.5 1 89.25 143 ALA B C 1
ATOM 2589 O O . ALA B 1 143 ? -0.251 -8.328 -5.684 1 89.25 143 ALA B O 1
ATOM 2590 N N . GLU B 1 144 ? -1.469 -6.535 -5.297 1 88.75 144 GLU B N 1
ATOM 2591 C CA . GLU B 1 144 ? -2.711 -7.301 -5.266 1 88.75 144 GLU B CA 1
ATOM 2592 C C . GLU B 1 144 ? -3.039 -7.883 -6.637 1 88.75 144 GLU B C 1
ATOM 2594 O O . GLU B 1 144 ? -3.514 -9.016 -6.742 1 88.75 144 GLU B O 1
ATOM 2599 N N . LEU B 1 145 ? -2.779 -7.141 -7.617 1 89 145 LEU B N 1
ATOM 2600 C CA . LEU B 1 145 ? -3.012 -7.625 -8.977 1 89 145 LEU B CA 1
ATOM 2601 C C . LEU B 1 145 ? -2.061 -8.766 -9.312 1 89 145 LEU B C 1
ATOM 2603 O O . LEU B 1 145 ? -2.473 -9.773 -9.891 1 89 145 LEU B O 1
ATOM 2607 N N . GLU B 1 146 ? -0.876 -8.602 -8.992 1 89.19 146 GLU B N 1
ATOM 2608 C CA . GLU B 1 146 ? 0.104 -9.664 -9.227 1 89.19 146 GLU B CA 1
ATOM 2609 C C . GLU B 1 146 ? -0.265 -10.93 -8.461 1 89.19 146 GLU B C 1
ATOM 2611 O O . GLU B 1 146 ? -0.11 -12.039 -8.977 1 89.19 146 GLU B O 1
ATOM 2616 N N . SER B 1 147 ? -0.731 -10.781 -7.281 1 88.56 147 SER B N 1
ATOM 2617 C CA . SER B 1 147 ? -1.145 -11.93 -6.48 1 88.56 147 SER B CA 1
ATOM 2618 C C . SER B 1 147 ? -2.332 -12.648 -7.117 1 88.56 147 SER B C 1
ATOM 2620 O O . SER B 1 147 ? -2.361 -13.875 -7.18 1 88.56 147 SER B O 1
ATOM 2622 N N . ASN B 1 148 ? -3.223 -11.969 -7.562 1 90.31 148 ASN B N 1
ATOM 2623 C CA . ASN B 1 148 ? -4.387 -12.547 -8.219 1 90.31 148 ASN B CA 1
ATOM 2624 C C . ASN B 1 148 ? -4 -13.289 -9.492 1 90.31 148 ASN B C 1
ATOM 2626 O O . ASN B 1 148 ? -4.492 -14.391 -9.75 1 90.31 148 ASN B O 1
ATOM 2630 N N . ASN B 1 149 ? -3.148 -12.719 -10.289 1 90.69 149 ASN B N 1
ATOM 2631 C CA . ASN B 1 149 ? -2.662 -13.359 -11.5 1 90.69 149 ASN B CA 1
ATOM 2632 C C . ASN B 1 149 ? -1.926 -14.664 -11.188 1 90.69 149 ASN B C 1
ATOM 2634 O O . ASN B 1 149 ? -2.131 -15.672 -11.859 1 90.69 149 ASN B O 1
ATOM 2638 N N . ALA B 1 150 ? -1.148 -14.516 -10.203 1 92.5 150 ALA B N 1
ATOM 2639 C CA . ALA B 1 150 ? -0.391 -15.703 -9.812 1 92.5 150 ALA B CA 1
ATOM 2640 C C . ALA B 1 150 ? -1.318 -16.797 -9.312 1 92.5 150 ALA B C 1
ATOM 2642 O O . ALA B 1 150 ? -1.109 -17.984 -9.609 1 92.5 150 ALA B O 1
ATOM 2643 N N . ARG B 1 151 ? -2.287 -16.438 -8.633 1 92.06 151 ARG B N 1
ATOM 2644 C CA . ARG B 1 151 ? -3.248 -17.422 -8.141 1 92.06 151 ARG B CA 1
ATOM 2645 C C . ARG B 1 151 ? -3.979 -18.094 -9.289 1 92.06 151 ARG B C 1
ATOM 2647 O O . ARG B 1 151 ? -4.242 -19.297 -9.242 1 92.06 151 ARG B O 1
ATOM 2654 N N . GLN B 1 152 ? -4.246 -17.438 -10.281 1 93.75 152 GLN B N 1
ATOM 2655 C CA . GLN B 1 152 ? -4.887 -18 -11.461 1 93.75 152 GLN B CA 1
ATOM 2656 C C . GLN B 1 152 ? -3.959 -18.984 -12.164 1 93.75 152 GLN B C 1
ATOM 2658 O O . GLN B 1 152 ? -4.387 -20.062 -12.586 1 93.75 152 GLN B O 1
ATOM 2663 N N . LYS B 1 153 ? -2.785 -18.688 -12.234 1 94.56 153 LYS B N 1
ATOM 2664 C CA . LYS B 1 153 ? -1.802 -19.562 -12.859 1 94.56 153 LYS B CA 1
ATOM 2665 C C . LYS B 1 153 ? -1.607 -20.844 -12.047 1 94.56 153 LYS B C 1
ATOM 2667 O O . LYS B 1 153 ? -1.438 -21.922 -12.609 1 94.56 153 LYS B O 1
ATOM 2672 N N . VAL B 1 154 ? -1.635 -20.625 -10.781 1 95.81 154 VAL B N 1
ATOM 2673 C CA . VAL B 1 154 ? -1.527 -21.797 -9.906 1 95.81 154 VAL B CA 1
ATOM 2674 C C . VAL B 1 154 ? -2.707 -22.734 -10.148 1 95.81 154 VAL B C 1
ATOM 2676 O O . VAL B 1 154 ? -2.525 -23.938 -10.281 1 95.81 154 VAL B O 1
ATOM 2679 N N . SER B 1 155 ? -3.816 -22.203 -10.219 1 95.62 155 SER B N 1
ATOM 2680 C CA . SER B 1 155 ? -5.016 -23 -10.445 1 95.62 155 SER B CA 1
ATOM 2681 C C . SER B 1 155 ? -4.941 -23.719 -11.781 1 95.62 155 SER B C 1
ATOM 2683 O O . SER B 1 155 ? -5.27 -24.906 -11.867 1 95.62 155 SER B O 1
ATOM 2685 N N . LEU B 1 156 ? -4.52 -23.094 -12.781 1 95.94 156 LEU B N 1
ATOM 2686 C CA . LEU B 1 156 ? -4.359 -23.688 -14.102 1 95.94 156 LEU B CA 1
ATOM 2687 C C . LEU B 1 156 ? -3.312 -24.797 -14.078 1 95.94 156 LEU B C 1
ATOM 2689 O O . LEU B 1 156 ? -3.494 -25.844 -14.695 1 95.94 156 LEU B O 1
ATOM 2693 N N . GLY B 1 157 ? -2.338 -24.484 -13.344 1 96 157 GLY B N 1
ATOM 2694 C CA . GLY B 1 157 ? -1.298 -25.484 -13.195 1 96 157 GLY B CA 1
ATOM 2695 C C . GLY B 1 157 ? -1.776 -26.734 -12.492 1 96 157 GLY B C 1
ATOM 2696 O O . GLY B 1 157 ? -1.463 -27.859 -12.914 1 96 157 GLY B O 1
ATOM 2697 N N . GLN B 1 158 ? -2.564 -26.531 -11.555 1 96.81 158 GLN B N 1
ATOM 2698 C CA . GLN B 1 158 ? -3.102 -27.672 -10.805 1 96.81 158 GLN B CA 1
ATOM 2699 C C . GLN B 1 158 ? -4.043 -28.5 -11.672 1 96.81 158 GLN B C 1
ATOM 2701 O O . GLN B 1 158 ? -4.043 -29.734 -11.586 1 96.81 158 GLN B O 1
ATOM 2706 N N . GLU B 1 159 ? -4.762 -27.906 -12.43 1 97 159 GLU B N 1
ATOM 2707 C CA . GLU B 1 159 ? -5.652 -28.609 -13.352 1 97 159 GLU B CA 1
ATOM 2708 C C . GLU B 1 159 ? -4.859 -29.406 -14.375 1 97 159 GLU B C 1
ATOM 2710 O O . GLU B 1 159 ? -5.199 -30.562 -14.672 1 97 159 GLU B O 1
ATOM 2715 N N . GLU B 1 160 ? -3.828 -28.859 -14.867 1 97.69 160 GLU B N 1
ATOM 2716 C CA . GLU B 1 160 ? -2.969 -29.531 -15.828 1 97.69 160 GLU B CA 1
ATOM 2717 C C . GLU B 1 160 ? -2.256 -30.719 -15.195 1 97.69 160 GLU B C 1
ATOM 2719 O O . GLU B 1 160 ? -2.129 -31.781 -15.812 1 97.69 160 GLU B O 1
ATOM 2724 N N . ILE B 1 161 ? -1.85 -30.562 -14.055 1 98.06 161 ILE B N 1
ATOM 2725 C CA . ILE B 1 161 ? -1.199 -31.641 -13.32 1 98.06 161 ILE B CA 1
ATOM 2726 C C . ILE B 1 161 ? -2.178 -32.812 -13.141 1 98.06 161 ILE B C 1
ATOM 2728 O O . ILE B 1 161 ? -1.818 -33.969 -13.336 1 98.06 161 ILE B O 1
ATOM 2732 N N . LYS B 1 162 ? -3.316 -32.438 -12.812 1 97.94 162 LYS B N 1
ATOM 2733 C CA . LYS B 1 162 ? -4.34 -33.469 -12.633 1 97.94 162 LYS B CA 1
ATOM 2734 C C . LYS B 1 162 ? -4.609 -34.219 -13.938 1 97.94 162 LYS B C 1
ATOM 2736 O O . LYS B 1 162 ? -4.699 -35.438 -13.945 1 97.94 162 LYS B O 1
ATOM 2741 N N . LYS B 1 163 ? -4.715 -33.562 -14.984 1 98 163 LYS B N 1
ATOM 2742 C CA . LYS B 1 163 ? -4.941 -34.156 -16.297 1 98 163 LYS B CA 1
ATOM 2743 C C . LYS B 1 163 ? -3.807 -35.125 -16.672 1 98 163 LYS B C 1
ATOM 2745 O O . LYS B 1 163 ? -4.051 -36.25 -17.109 1 98 163 LYS B O 1
ATOM 2750 N N . LYS B 1 164 ? -2.668 -34.625 -16.422 1 97 164 LYS B N 1
ATOM 2751 C CA . LYS B 1 164 ? -1.513 -35.438 -16.797 1 97 164 LYS B CA 1
ATOM 2752 C C . LYS B 1 164 ? -1.377 -36.656 -15.875 1 97 164 LYS B C 1
ATOM 2754 O O . LYS B 1 164 ? -0.944 -37.719 -16.312 1 97 164 LYS B O 1
ATOM 2759 N N . SER B 1 165 ? -1.766 -36.469 -14.68 1 97.69 165 SER B N 1
ATOM 2760 C CA . SER B 1 165 ? -1.764 -37.594 -13.758 1 97.69 165 SER B CA 1
ATOM 2761 C C . SER B 1 165 ? -2.742 -38.688 -14.203 1 97.69 165 SER B C 1
ATOM 2763 O O . SER B 1 165 ? -2.434 -39.875 -14.133 1 97.69 165 SER B O 1
ATOM 2765 N N . ILE B 1 166 ? -3.822 -38.344 -14.703 1 98 166 ILE B N 1
ATOM 2766 C CA . ILE B 1 166 ? -4.816 -39.281 -15.211 1 98 166 ILE B CA 1
ATOM 2767 C C . ILE B 1 166 ? -4.277 -39.969 -16.453 1 98 166 ILE B C 1
ATOM 2769 O O . ILE B 1 166 ? -4.438 -41.188 -16.609 1 98 166 ILE B O 1
ATOM 2773 N N . GLN B 1 167 ? -3.633 -39.219 -17.25 1 97.62 167 GLN B N 1
ATOM 2774 C CA . GLN B 1 167 ? -3.025 -39.781 -18.453 1 97.62 167 GLN B CA 1
ATOM 2775 C C . GLN B 1 167 ? -1.971 -40.812 -18.094 1 97.62 167 GLN B C 1
ATOM 2777 O O . GLN B 1 167 ? -1.925 -41.906 -18.688 1 97.62 167 GLN B O 1
ATOM 2782 N N . ILE B 1 168 ? -1.209 -40.562 -17.172 1 97.81 168 ILE B N 1
ATOM 2783 C CA . ILE B 1 168 ? -0.152 -41.469 -16.734 1 97.81 168 ILE B CA 1
ATOM 2784 C C . ILE B 1 168 ? -0.768 -42.75 -16.156 1 97.81 168 ILE B C 1
ATOM 2786 O O . ILE B 1 168 ? -0.315 -43.844 -16.469 1 97.81 168 ILE B O 1
ATOM 2790 N N . GLU B 1 169 ? -1.765 -42.562 -15.438 1 96.94 169 GLU B N 1
ATOM 2791 C CA . GLU B 1 169 ? -2.445 -43.719 -14.867 1 96.94 169 GLU B CA 1
ATOM 2792 C C . GLU B 1 169 ? -3.053 -44.594 -15.961 1 96.94 169 GLU B C 1
ATOM 2794 O O . GLU B 1 169 ? -2.93 -45.812 -15.922 1 96.94 169 GLU B O 1
ATOM 2799 N N . THR B 1 170 ? -3.666 -43.969 -16.875 1 96.38 170 THR B N 1
ATOM 2800 C CA . THR B 1 170 ? -4.27 -44.688 -18 1 96.38 170 THR B CA 1
ATOM 2801 C C . THR B 1 170 ? -3.201 -45.438 -18.812 1 96.38 170 THR B C 1
ATOM 2803 O O . THR B 1 170 ? -3.373 -46.594 -19.156 1 96.38 170 THR B O 1
ATOM 2806 N N . MET B 1 171 ? -2.111 -44.75 -19 1 94 171 MET B N 1
ATOM 2807 C CA . MET B 1 171 ? -1.027 -45.344 -19.766 1 94 171 MET B CA 1
ATOM 2808 C C . MET B 1 171 ? -0.375 -46.5 -18.984 1 94 171 MET B C 1
ATOM 2810 O O . MET B 1 171 ? -0 -47.531 -19.578 1 94 171 MET B O 1
ATOM 2814 N N . SER B 1 172 ? -0.3 -46.281 -17.797 1 94.38 172 SER B N 1
ATOM 2815 C CA . SER B 1 172 ? 0.232 -47.344 -16.938 1 94.38 172 SER B CA 1
ATOM 2816 C C . SER B 1 172 ? -0.631 -48.594 -17 1 94.38 172 SER B C 1
ATOM 2818 O O . SER B 1 172 ? -0.11 -49.719 -17.062 1 94.38 172 SER B O 1
ATOM 2820 N N . GLU B 1 173 ? -1.915 -48.5 -17.031 1 94.06 173 GLU B N 1
ATOM 2821 C CA . GLU B 1 173 ? -2.836 -49.625 -17.141 1 94.06 173 GLU B CA 1
ATOM 2822 C C . GLU B 1 173 ? -2.686 -50.312 -18.484 1 94.06 173 GLU B C 1
ATOM 2824 O O . GLU B 1 173 ? -2.689 -51.562 -18.547 1 94.06 173 GLU B O 1
ATOM 2829 N N . LYS B 1 174 ? -2.537 -49.562 -19.484 1 93.12 174 LYS B N 1
ATOM 2830 C CA . LYS B 1 174 ? -2.367 -50.125 -20.812 1 93.12 174 LYS B CA 1
ATOM 2831 C C . LYS B 1 174 ? -1.063 -50.938 -20.922 1 93.12 174 LYS B C 1
ATOM 2833 O O . LYS B 1 174 ? -1.025 -52 -21.531 1 93.12 174 LYS B O 1
ATOM 2838 N N . LEU B 1 175 ? -0.038 -50.406 -20.328 1 92.56 175 LEU B N 1
ATOM 2839 C CA . LEU B 1 175 ? 1.253 -51.094 -20.344 1 92.56 175 LEU B CA 1
ATOM 2840 C C . LEU B 1 175 ? 1.185 -52.406 -19.547 1 92.56 175 LEU B C 1
ATOM 2842 O O . LEU B 1 175 ? 1.732 -53.406 -19.984 1 92.56 175 LEU B O 1
ATOM 2846 N N . ASP B 1 176 ? 0.512 -52.312 -18.438 1 90.75 176 ASP B N 1
ATOM 2847 C CA . ASP B 1 176 ? 0.335 -53.531 -17.625 1 90.75 176 ASP B CA 1
ATOM 2848 C C . ASP B 1 176 ? -0.418 -54.594 -18.406 1 90.75 176 ASP B C 1
ATOM 2850 O O . ASP B 1 176 ? -0.063 -55.781 -18.344 1 90.75 176 ASP B O 1
ATOM 2854 N N . GLU B 1 177 ? -1.446 -54.219 -19.141 1 87 177 GLU B N 1
ATOM 2855 C CA . GLU B 1 177 ? -2.227 -55.156 -19.953 1 87 177 GLU B CA 1
ATOM 2856 C C . GLU B 1 177 ? -1.375 -55.781 -21.062 1 87 177 GLU B C 1
ATOM 2858 O O . GLU B 1 177 ? -1.451 -56.969 -21.312 1 87 177 GLU B O 1
ATOM 2863 N N . MET B 1 178 ? -0.517 -54.938 -21.609 1 83.94 178 MET B N 1
ATOM 2864 C CA . MET B 1 178 ? 0.335 -55.438 -22.688 1 83.94 178 MET B CA 1
ATOM 2865 C C . MET B 1 178 ? 1.388 -56.406 -22.156 1 83.94 178 MET B C 1
ATOM 286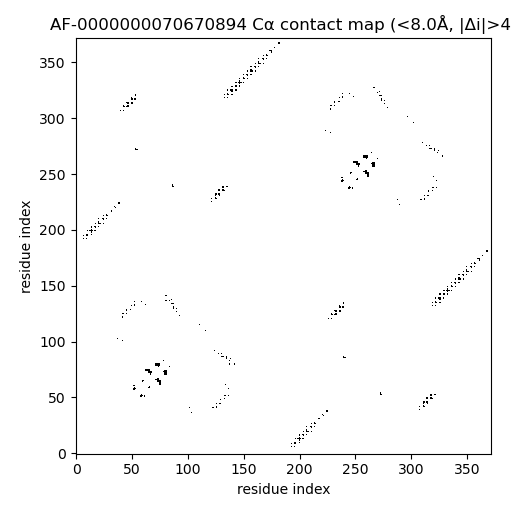7 O O . MET B 1 178 ? 1.701 -57.406 -22.797 1 83.94 178 MET B O 1
ATOM 2871 N N . ASP B 1 179 ? 1.855 -56.125 -21.016 1 84.81 179 ASP B N 1
ATOM 2872 C CA . ASP B 1 179 ? 2.836 -57 -20.375 1 84.81 179 ASP B CA 1
ATOM 2873 C C . ASP B 1 179 ? 2.229 -58.344 -20.047 1 84.81 179 ASP B C 1
ATOM 2875 O O . ASP B 1 179 ? 2.863 -59.375 -20.25 1 84.81 179 ASP B O 1
ATOM 2879 N N . ARG B 1 180 ? 1.005 -58.438 -19.547 1 84.69 180 ARG B N 1
ATOM 2880 C CA . ARG B 1 180 ? 0.31 -59.688 -19.25 1 84.69 180 ARG B CA 1
ATOM 2881 C C . ARG B 1 180 ? 0.056 -60.5 -20.5 1 84.69 180 ARG B C 1
ATOM 2883 O O . ARG B 1 180 ? 0.199 -61.75 -20.5 1 84.69 180 ARG B O 1
ATOM 2890 N N . PHE B 1 181 ? -0.224 -59.812 -21.547 1 80.38 181 PHE B N 1
ATOM 2891 C CA . PHE B 1 181 ? -0.458 -60.5 -22.812 1 80.38 181 PHE B CA 1
ATOM 2892 C C . PHE B 1 181 ? 0.829 -61.125 -23.344 1 80.38 181 PHE B C 1
ATOM 2894 O O . PHE B 1 181 ? 0.829 -62.25 -23.797 1 80.38 181 PHE B O 1
ATOM 2901 N N . ALA B 1 182 ? 1.871 -60.438 -23.297 1 76.94 182 ALA B N 1
ATOM 2902 C CA . ALA B 1 182 ? 3.164 -60.906 -23.797 1 76.94 182 ALA B CA 1
ATOM 2903 C C . ALA B 1 182 ? 3.676 -62.062 -22.969 1 76.94 182 ALA B C 1
ATOM 2905 O O . ALA B 1 182 ? 4.25 -63 -23.516 1 76.94 182 ALA B O 1
ATOM 2906 N N . SER B 1 183 ? 3.445 -62.062 -21.703 1 78.31 183 SER B N 1
ATOM 2907 C CA . SER B 1 183 ? 3.904 -63.125 -20.828 1 78.31 183 SER B CA 1
ATOM 2908 C C . SER B 1 183 ? 3.041 -64.375 -20.984 1 78.31 183 SER B C 1
ATOM 2910 O O . SER B 1 183 ? 3.512 -65.5 -20.766 1 78.31 183 SER B O 1
ATOM 2912 N N . GLY B 1 184 ? 1.729 -64.188 -21.188 1 67 184 GLY B N 1
ATOM 2913 C CA . GLY B 1 184 ? 0.847 -65.312 -21.375 1 67 184 GLY B CA 1
ATOM 2914 C C . GLY B 1 184 ? 1.054 -66 -22.703 1 67 184 GLY B C 1
ATOM 2915 O O . GLY B 1 184 ? 0.559 -67.125 -22.922 1 67 184 GLY B O 1
ATOM 2916 N N . THR B 1 185 ? 1.47 -65.375 -23.641 1 62.28 185 THR B N 1
ATOM 2917 C CA . THR B 1 185 ? 1.734 -66 -24.938 1 62.28 185 THR B CA 1
ATOM 2918 C C . THR B 1 185 ? 3.059 -66.75 -24.922 1 62.28 185 THR B C 1
ATOM 2920 O O . THR B 1 185 ? 3.355 -67.5 -25.828 1 62.28 185 THR B O 1
ATOM 2923 N N . ASN B 1 186 ? 3.93 -66.5 -23.953 1 48.94 186 ASN B N 1
ATOM 2924 C CA . ASN B 1 186 ? 5.066 -67.375 -23.812 1 48.94 186 ASN B CA 1
ATOM 2925 C C . ASN B 1 186 ? 4.75 -68.562 -22.859 1 48.94 186 ASN B C 1
ATOM 2927 O O . ASN B 1 186 ? 4.137 -68.312 -21.812 1 48.94 186 ASN B O 1
#

Organism: Helianthus annuus (NCBI:txid4232)

pLDDT: mean 75.51, std 19.43, range [31.28, 98.12]

Radius of gyration: 36.92 Å; Cα contacts (8 Å, |Δi|>4): 290; chains: 2; bounding box: 25×149×79 Å

Sequence (372 aa):
MNSQSTETHTEVGEFTSCIHESDKDTKKESELLWRRVKTTTLLTYLESKARIMTVPHLALTSCGIKQSDVEGFIDRTGTPMSSWSKNVNFFDFDCREAETSVGVNSQHGLLDEQDASYMGEMLNRVQTVTDVMECLVKRVLVAELESNNARQKVSLGQEEIKKKSIQIETMSEKLDEMDRFASGTNMNSQSTETHTEVGEFTSCIHESDKDTKKESELLWRRVKTTTLLTYLESKARIMTVPHLALTSCGIKQSDVEGFIDRTGTPMSSWSKNVNFFDFDCREAETSVGVNSQHGLLDEQDASYMGEMLNRVQTVTDVMECLVKRVLVAELESNNARQKVSLGQEEIKKKSIQIETMSEKLDEMDRFASGTN

Secondary structure (DSSP, 8-state):
--SHHHHHHHHHHHHHHHHHHHHHHHHHHHHHHHHHHHHHHHHHHHHHHHHHHTSHHHHHHHHT-EE-SSSSEE-TT--BGGG--SS-----TTS--SS------TTSS---HHHHHHHHHHHHHHHHHHHHHHHHHHHHHHHHHHHHHHHHHHHHHHHHHHHHHHHHHHHHHHHHHHHHHHHH--/--SHHHHHHHHHHHHHHHHHHHHHHHHHHHHHHHHHHHHHHHHHHHHHHHHHHTSHHHHHHHHT-EE-SSSSEE-TT--BGGG--SS-----TTS--SS------TTSS---HHHHHHHHHHHHHHHHHHHHHHHHHHHHHHHHHHHHHHHHHHHHHHHHHHHHHHHHHHHHHHHHHHHHHHHH--

Foldseek 3Di:
DPVVVVVVVVVVVVVVVVVVVVVVVVVVVVVVVLVVVLLVLLVVVLVVLLVLCVPLVSVCVSQQWDDDPPPAIATNVRHGLVPQDLDQPLPDVPPPPDDVCPVCPPPDDPPDPVNVVVSSVSVSVSVSSSSVSNSVSSVVRVVVVVVVVVVVVVVVVVVVVVVVVVVVVVVVVVVVVVVVVVVVVD/DPPVVVVVVVVVVVVVVVVVVVVVVVVVVVVVVLVVVLLVLLVVVLVVLLVLLVDLVSVCVSQQWDQDPPPAIATNVRHGLVPQDLDQPLPPPPPPPDDVCPVCPPPDDPPDPVNVVVSVVSVSVSVSSSSVSNSVSSVVRVVVVVVVVVVVVVVVVVVVVVVVVVVVVVVVVVVVVVVVVVVVVD

Solvent-accessible surface area (backbone atoms only — not comparable to full-atom values): 20299 Å² total; per-residue (Å²): 130,72,71,64,60,58,55,55,51,53,52,51,51,30,51,53,46,43,54,53,30,51,51,50,35,50,51,48,50,52,52,38,53,49,51,48,50,50,52,50,48,53,44,50,46,48,28,51,53,32,60,39,54,55,37,68,74,50,25,31,57,74,55,39,41,42,80,44,95,54,96,57,39,23,37,66,87,61,51,43,55,92,72,57,68,84,58,71,77,78,69,71,62,84,69,72,69,68,77,83,60,66,72,77,61,75,75,66,72,86,60,50,70,67,54,53,53,51,51,51,54,52,50,46,30,53,47,52,33,50,50,38,52,48,46,41,52,51,46,29,51,52,25,43,51,48,23,53,54,26,46,51,49,32,52,53,36,51,53,50,43,51,52,48,50,50,50,44,52,55,50,50,52,53,49,52,52,50,52,52,52,59,55,68,74,96,130,72,71,64,59,59,55,55,51,52,53,51,52,29,51,54,47,45,54,53,30,50,50,51,35,50,50,48,50,53,52,39,55,50,51,50,51,50,52,49,48,53,43,51,47,49,28,54,53,34,58,39,53,53,37,68,74,49,24,32,58,74,55,39,41,41,77,44,96,53,95,57,40,21,37,68,86,63,52,43,54,92,73,58,67,86,59,72,78,80,68,71,62,84,70,72,71,70,76,84,61,66,71,76,60,74,74,69,74,84,60,50,73,66,53,54,55,51,50,52,55,52,51,48,30,52,48,52,33,50,49,41,51,46,47,40,52,51,48,28,51,53,24,42,51,49,22,53,52,26,47,51,48,32,52,53,35,51,52,50,43,51,52,50,52,50,50,44,53,53,50,50,52,53,49,53,53,50,51,54,52,58,55,67,74,96